Protein AF-0000000078229348 (afdb_homodimer)

Nearest PDB structures (foldseek):
  6m6z-assembly1_D  TM=2.836E-01  e=5.147E+00  Escherichia coli
  4tql-assembly1_A  TM=2.238E-01  e=7.957E+00  synthetic construct
  4tql-assembly2_B  TM=2.037E-01  e=9.657E+00  synthetic construct
  6m6z-assembly1_D  TM=2.113E-01  e=5.537E+00  Escherichia coli
  4tql-assembly2_B  TM=2.038E-01  e=9.461E+00  synthetic construct

pLDDT: mean 74.57, std 23.26, range [17.95, 95.0]

Solvent-accessible surface area (backbone atoms only — not comparable to full-atom values): 16665 Å² total; per-residue (Å²): 134,80,70,91,71,69,85,22,66,43,72,83,64,89,98,43,56,72,43,21,28,40,48,89,70,76,86,55,71,47,56,67,55,44,38,53,52,46,54,54,49,47,59,53,38,74,77,29,77,84,41,42,65,52,44,47,69,67,48,43,23,39,61,65,46,78,71,54,45,46,67,69,56,51,48,49,44,57,71,69,45,52,54,58,50,48,50,50,45,55,64,74,34,61,62,62,62,73,72,39,56,58,71,39,45,48,26,27,52,23,46,50,44,51,48,32,62,66,30,52,6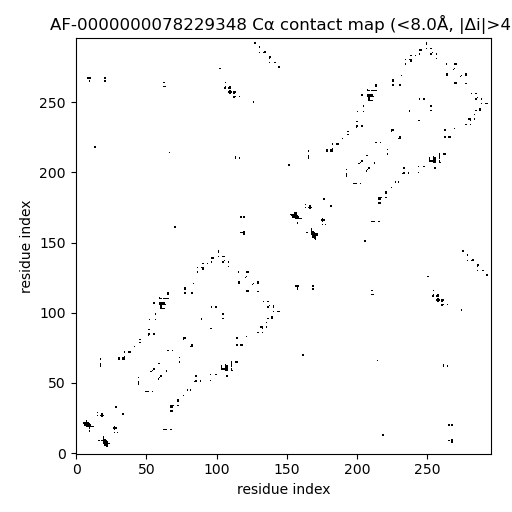5,49,47,73,70,30,48,68,56,54,48,53,42,51,48,52,52,52,50,51,41,49,52,53,62,71,73,102,134,80,71,92,73,60,89,30,65,46,71,85,71,94,98,43,57,78,37,30,32,48,39,90,71,73,87,48,72,47,56,67,53,43,38,54,51,47,54,55,48,48,60,55,37,74,77,30,76,83,39,43,64,52,44,46,69,67,49,43,23,40,60,66,46,80,71,53,44,46,65,68,55,50,48,49,44,58,70,69,44,52,56,60,51,48,50,51,45,54,64,75,34,60,62,62,61,71,71,39,56,59,72,38,46,48,25,27,52,22,45,51,44,51,48,31,63,68,29,59,64,49,48,73,70,31,47,68,57,53,47,51,44,52,48,53,52,50,50,52,42,50,52,52,61,70,73,102

Radius of gyration: 18.28 Å; Cα contacts (8 Å, |Δi|>4): 319; chains: 2; bounding box: 52×47×40 Å

Secondary structure (DSSP, 8-state):
-----------S-SS-HHHHSS-S-S----HHHHHHHHHHHHHHHHT-GGGHHHHHHHTTTSTTHHHHS-HHHHHHHHHTTHHHHHHHHHHH-HHHHHTS-HHHHHHHHHHHHHHHHH-HHHHHH-HHHHHHHHHHHHHHHHHHHHH-/-------------SS-HHHHSSSS-S----HHHHHHHHHHHHHHHHT-GGGHHHHHHHTTTSTTHHHHS-HHHHHHHHHTTHHHHHHHHHHH-HHHHHTS-HHHHHHHHHHHHHHHHH-HHHHHH-HHHHHHHHHHHHHHHHHHHHH-

Structure (mmCIF, N/CA/C/O backbone):
data_AF-0000000078229348-model_v1
#
loop_
_entity.id
_entity.type
_entity.pdbx_description
1 polymer 'DUF4704 domain-containing protein'
#
loop_
_atom_site.group_PDB
_atom_site.id
_atom_site.type_symbol
_atom_site.label_atom_id
_atom_site.label_alt_id
_atom_site.label_comp_id
_atom_site.label_asym_id
_atom_site.label_entity_id
_atom_site.label_seq_id
_atom_site.pdbx_PDB_ins_code
_atom_site.Cartn_x
_atom_site.Cartn_y
_atom_site.Cartn_z
_atom_site.occupancy
_atom_site.B_iso_or_equiv
_atom_site.auth_seq_id
_atom_site.auth_comp_id
_atom_site.auth_asym_id
_atom_site.auth_atom_id
_atom_site.pdbx_PDB_model_num
ATOM 1 N N . MET A 1 1 ? 27.188 -11.359 -6.566 1 18.41 1 MET A N 1
ATOM 2 C CA . MET A 1 1 ? 26.125 -11.383 -5.57 1 18.41 1 MET A CA 1
ATOM 3 C C . MET A 1 1 ? 25.609 -9.969 -5.289 1 18.41 1 MET A C 1
ATOM 5 O O . MET A 1 1 ? 26.219 -9.242 -4.496 1 18.41 1 MET A O 1
ATOM 9 N N . GLY A 1 2 ? 25.422 -9.188 -6.336 1 22.61 2 GLY A N 1
ATOM 10 C CA . GLY A 1 2 ? 25.234 -7.746 -6.363 1 22.61 2 GLY A CA 1
ATOM 11 C C . GLY A 1 2 ? 24.094 -7.281 -5.488 1 22.61 2 GLY A C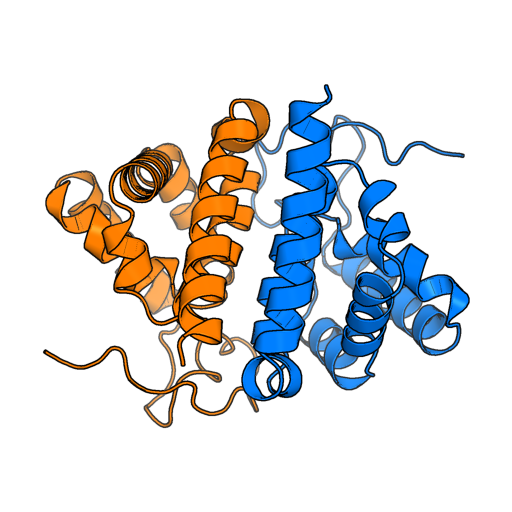 1
ATOM 12 O O . GLY A 1 2 ? 23 -7.848 -5.535 1 22.61 2 GLY A O 1
ATOM 13 N N . SER A 1 3 ? 24.453 -6.738 -4.285 1 21.2 3 SER A N 1
ATOM 14 C CA . SER A 1 3 ? 23.656 -6.164 -3.203 1 21.2 3 SER A CA 1
ATOM 15 C C . SER A 1 3 ? 22.531 -5.285 -3.742 1 21.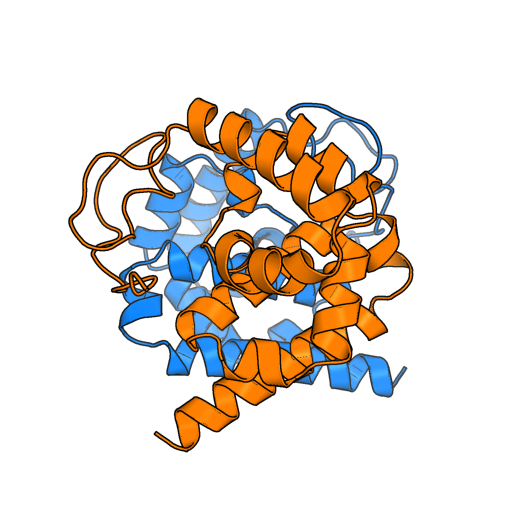2 3 SER A C 1
ATOM 17 O O . SER A 1 3 ? 22.75 -4.48 -4.648 1 21.2 3 SER A O 1
ATOM 19 N N . CYS A 1 4 ? 21.25 -5.852 -3.877 1 26.66 4 CYS A N 1
ATOM 20 C CA . CYS A 1 4 ? 20.125 -4.941 -3.953 1 26.66 4 CYS A CA 1
ATOM 21 C C . CYS A 1 4 ? 20.359 -3.693 -3.111 1 26.66 4 CYS A C 1
ATOM 23 O O . CYS A 1 4 ? 20.156 -3.707 -1.896 1 26.66 4 CYS A O 1
ATOM 25 N N . ASN A 1 5 ? 21.594 -2.947 -3.055 1 22.66 5 ASN A N 1
ATOM 26 C CA . ASN A 1 5 ? 22.125 -1.713 -2.479 1 22.66 5 ASN A CA 1
ATOM 27 C C . ASN A 1 5 ? 21.016 -0.678 -2.275 1 22.66 5 ASN A C 1
ATOM 29 O O . ASN A 1 5 ? 19.938 -0.795 -2.854 1 22.66 5 ASN A O 1
ATOM 33 N N . GLY A 1 6 ? 21.406 0.776 -1.741 1 22.03 6 GLY A N 1
ATOM 34 C CA . GLY A 1 6 ? 21 1.873 -0.877 1 22.03 6 GLY A CA 1
ATOM 35 C C . GLY A 1 6 ? 19.766 2.602 -1.379 1 22.03 6 GLY A C 1
ATOM 36 O O . GLY A 1 6 ? 19.406 2.482 -2.551 1 22.03 6 GLY A O 1
ATOM 37 N N . TRP A 1 7 ? 18.812 2.98 -0.3 1 23.95 7 TRP A N 1
ATOM 38 C CA . TRP A 1 7 ? 17.734 3.938 -0.059 1 23.95 7 TRP A CA 1
ATOM 39 C C . TRP A 1 7 ? 18 5.242 -0.808 1 23.95 7 TRP A C 1
ATOM 41 O O . TRP A 1 7 ? 17.453 6.289 -0.438 1 23.95 7 TRP A O 1
ATOM 51 N N . LEU A 1 8 ? 18.859 5.375 -1.705 1 25.7 8 LEU A N 1
ATOM 52 C CA . LEU A 1 8 ? 19.125 6.637 -2.387 1 25.7 8 LEU A CA 1
ATOM 53 C C . LEU A 1 8 ? 17.828 7.348 -2.75 1 25.7 8 LEU A C 1
ATOM 55 O O . LEU A 1 8 ? 16.812 6.695 -3.002 1 25.7 8 LEU A O 1
ATOM 59 N N . LEU A 1 9 ? 17.797 8.891 -2.723 1 24.28 9 LEU A N 1
ATOM 60 C CA . LEU A 1 9 ? 17 10.094 -2.514 1 24.28 9 LEU A CA 1
ATOM 61 C C . LEU A 1 9 ? 15.906 10.211 -3.566 1 24.28 9 LEU A C 1
ATOM 63 O O . LEU A 1 9 ? 16.188 10.117 -4.766 1 24.28 9 LEU A O 1
ATOM 67 N N . VAL A 1 10 ? 14.633 9.938 -3.24 1 26.97 10 VAL A N 1
ATOM 68 C CA . VAL A 1 10 ? 13.273 10.109 -3.74 1 26.97 10 VAL A CA 1
ATOM 69 C C . VAL A 1 10 ? 13.078 11.531 -4.25 1 26.97 10 VAL A C 1
ATOM 71 O O . VAL A 1 10 ? 11.953 11.969 -4.484 1 26.97 10 VAL A O 1
ATOM 74 N N . ARG A 1 11 ? 13.898 12.406 -4.277 1 26.11 11 ARG A N 1
ATOM 75 C CA . ARG A 1 11 ? 13.492 13.805 -4.379 1 26.11 11 ARG A CA 1
ATOM 76 C C . ARG A 1 11 ? 12.82 14.086 -5.719 1 26.11 11 ARG A C 1
ATOM 78 O O . ARG A 1 11 ? 11.906 14.914 -5.801 1 26.11 11 ARG A O 1
ATOM 85 N N . ASN A 1 12 ? 13.469 14.383 -6.934 1 24.73 12 ASN A N 1
ATOM 86 C CA . ASN A 1 12 ? 13.102 15.422 -7.883 1 24.73 12 ASN A CA 1
ATOM 87 C C . ASN A 1 12 ? 11.867 15.039 -8.688 1 24.73 12 ASN A C 1
ATOM 89 O O . ASN A 1 12 ? 11.227 15.898 -9.297 1 24.73 12 ASN A O 1
ATOM 93 N N . ALA A 1 13 ? 11.812 13.867 -9.867 1 26.72 13 ALA A N 1
ATOM 94 C CA . ALA A 1 13 ? 11.266 14 -11.211 1 26.72 13 ALA A CA 1
ATOM 95 C C . ALA A 1 13 ? 9.75 13.797 -11.211 1 26.72 13 ALA A C 1
ATOM 97 O O . ALA A 1 13 ? 9.211 13.102 -10.344 1 26.72 13 ALA A O 1
ATOM 98 N N . PRO A 1 14 ? 8.758 14.172 -12.461 1 30.48 14 PRO A N 1
ATOM 99 C CA . PRO A 1 14 ? 7.477 14 -13.156 1 30.48 14 PRO A CA 1
ATOM 100 C C . PRO A 1 14 ? 6.949 12.57 -13.078 1 30.48 14 PRO A C 1
ATOM 102 O O . PRO A 1 14 ? 5.82 12.352 -12.625 1 30.48 14 PRO A O 1
ATOM 105 N N . GLN A 1 15 ? 6.652 11.617 -14.227 1 30.66 15 GLN A N 1
ATOM 106 C CA . GLN A 1 15 ? 6.367 10.242 -14.633 1 30.66 15 GLN A CA 1
ATOM 107 C C . GLN A 1 15 ? 7.168 9.25 -13.797 1 30.66 15 GLN A C 1
ATOM 109 O O . GLN A 1 15 ? 7.039 8.039 -13.969 1 30.66 15 GLN A O 1
ATOM 114 N N . ASN A 1 16 ? 8.438 9.391 -13.227 1 32.25 16 ASN A N 1
ATOM 115 C CA . ASN A 1 16 ? 9.711 8.852 -12.773 1 32.25 16 ASN A CA 1
ATOM 116 C C . ASN A 1 16 ? 9.672 8.492 -11.289 1 32.25 16 ASN A C 1
ATOM 118 O O . ASN A 1 16 ? 10.68 8.633 -10.586 1 32.25 16 ASN A O 1
ATOM 122 N N . SER A 1 17 ? 8.727 8.539 -10.648 1 31.56 17 SER A N 1
ATOM 123 C CA . SER A 1 17 ? 8.789 8.484 -9.188 1 31.56 17 SER A CA 1
ATOM 124 C C . SER A 1 17 ? 9.406 7.18 -8.703 1 31.56 17 SER A C 1
ATOM 126 O O . SER A 1 17 ? 9.742 7.047 -7.527 1 31.56 17 SER A O 1
ATOM 128 N N . LEU A 1 18 ? 8.969 6.082 -9.273 1 32.38 18 LEU A N 1
ATOM 129 C CA . LEU A 1 18 ? 9.633 4.887 -8.766 1 32.38 18 LEU A CA 1
ATOM 130 C C . LEU A 1 18 ? 11.133 5.121 -8.617 1 32.38 18 LEU A C 1
ATOM 132 O O . LEU A 1 18 ? 11.789 4.473 -7.797 1 32.38 18 LEU A O 1
ATOM 136 N N . PHE A 1 19 ? 11.711 5.922 -9.633 1 31.81 19 PHE A N 1
ATOM 137 C CA . PHE A 1 19 ? 13.109 6.133 -9.977 1 31.81 19 PHE A CA 1
ATOM 138 C C . PHE A 1 19 ? 13.781 7.074 -8.984 1 31.81 19 PHE A C 1
ATOM 140 O O . PHE A 1 19 ? 15 7.039 -8.812 1 31.81 19 PHE A O 1
ATOM 147 N N . VAL A 1 20 ? 13.031 8.008 -8.539 1 34.09 20 VAL A N 1
ATOM 148 C CA . VAL A 1 20 ? 13.758 9.023 -7.793 1 34.09 20 VAL A CA 1
ATOM 149 C C . VAL A 1 20 ? 14.195 8.461 -6.445 1 34.09 20 VAL A C 1
ATOM 151 O O . VAL A 1 20 ? 15.25 8.828 -5.922 1 34.09 20 VAL A O 1
ATOM 154 N N . ALA A 1 21 ? 13.383 7.812 -5.805 1 32.09 21 ALA A N 1
ATOM 155 C CA . ALA A 1 21 ? 13.773 7.574 -4.418 1 32.09 21 ALA A CA 1
ATOM 156 C C . ALA A 1 21 ? 15.039 6.723 -4.348 1 32.09 21 ALA A C 1
ATOM 158 O O . ALA A 1 21 ? 15.516 6.402 -3.256 1 32.09 21 ALA A O 1
ATOM 159 N N . SER A 1 22 ? 15.359 5.621 -5.25 1 29.7 22 SER A N 1
ATOM 160 C CA . SER A 1 22 ? 16.625 4.918 -5.059 1 29.7 22 SER A CA 1
ATOM 161 C C . SER A 1 22 ? 17.812 5.863 -5.219 1 29.7 22 SER A C 1
ATOM 163 O O . SER A 1 22 ? 17.703 6.91 -5.863 1 29.7 22 SER A O 1
ATOM 165 N N . ASN A 1 23 ? 19.219 5.453 -4.859 1 30 23 ASN A N 1
ATOM 166 C CA . ASN A 1 23 ? 20.531 6.078 -4.984 1 30 23 ASN A CA 1
ATOM 167 C C . ASN A 1 23 ? 20.688 6.781 -6.328 1 30 23 ASN A C 1
ATOM 169 O O . ASN A 1 23 ? 19.922 6.535 -7.258 1 30 23 ASN A O 1
ATOM 173 N N . GLU A 1 24 ? 22.109 7.34 -6.785 1 30.64 24 GLU A N 1
ATOM 174 C CA . GLU A 1 24 ? 22.984 7.914 -7.801 1 30.64 24 GLU A CA 1
ATOM 175 C C . GLU A 1 24 ? 22.641 7.391 -9.195 1 30.64 24 GLU A C 1
ATOM 177 O O . GLU A 1 24 ? 23.328 7.688 -10.164 1 30.64 24 GLU A O 1
ATOM 182 N N . HIS A 1 25 ? 22.594 5.977 -9.336 1 35.84 25 HIS A N 1
ATOM 183 C CA . HIS A 1 25 ? 22.844 5.488 -10.688 1 35.84 25 HIS A CA 1
ATOM 184 C C . HIS A 1 25 ? 21.844 6.074 -11.68 1 35.84 25 HIS A C 1
ATOM 186 O O . HIS A 1 25 ? 20.781 6.559 -11.281 1 35.84 25 HIS A O 1
ATOM 192 N N . LYS A 1 26 ? 21.953 5.609 -13.023 1 37.22 26 LYS A N 1
ATOM 193 C CA . LYS A 1 26 ? 21.391 5.898 -14.344 1 37.22 26 LYS A CA 1
ATOM 194 C C . LYS A 1 26 ? 19.875 5.887 -14.32 1 37.22 26 LYS A C 1
ATOM 196 O O . LYS A 1 26 ? 19.266 5.23 -13.469 1 37.22 26 LYS A O 1
ATOM 201 N N . PRO A 1 27 ? 19.359 6.504 -15.25 1 44.91 27 PRO A N 1
ATOM 202 C CA . PRO A 1 27 ? 17.969 6.777 -15.578 1 44.91 27 PRO A CA 1
ATOM 203 C C . PRO A 1 27 ? 17.062 5.566 -15.359 1 44.91 27 PRO A C 1
ATOM 205 O O . PRO A 1 27 ? 17.422 4.445 -15.727 1 44.91 27 PRO A O 1
ATOM 208 N N . LEU A 1 28 ? 16.156 5.371 -14.148 1 55.31 28 LEU A N 1
ATOM 209 C CA . LEU A 1 28 ? 15.047 4.469 -13.891 1 55.31 28 LEU A CA 1
ATOM 210 C C . LEU A 1 28 ? 14.414 3.996 -15.195 1 55.31 28 LEU A C 1
ATOM 212 O O . LEU A 1 28 ? 14.469 4.707 -16.203 1 55.31 28 LEU A O 1
ATOM 216 N N . LEU A 1 29 ? 14.102 2.633 -15.07 1 65.12 29 LEU A N 1
ATOM 217 C CA . LEU A 1 29 ? 13.406 1.925 -16.141 1 65.12 29 LEU A CA 1
ATOM 218 C C . LEU A 1 29 ? 12.156 2.68 -16.578 1 65.12 29 LEU A C 1
ATOM 220 O O . LEU A 1 29 ? 11.422 3.199 -15.734 1 65.12 29 LEU A O 1
ATOM 224 N N . SER A 1 30 ? 12.305 3.164 -17.797 1 76.88 30 SER A N 1
ATOM 225 C CA . SER A 1 30 ? 11.047 3.693 -18.312 1 76.88 30 SER A CA 1
ATOM 226 C C . SER A 1 30 ? 9.883 2.758 -18 1 76.88 30 SER A C 1
ATOM 228 O O . SER A 1 30 ? 10.086 1.562 -17.781 1 76.88 30 SER A O 1
ATOM 230 N N . ALA A 1 31 ? 8.766 3.342 -17.859 1 79.88 31 ALA A N 1
ATOM 231 C CA . ALA A 1 31 ? 7.57 2.529 -17.656 1 79.88 31 ALA A CA 1
ATOM 232 C C . ALA A 1 31 ? 7.441 1.448 -18.719 1 79.88 31 ALA A C 1
ATOM 234 O O . ALA A 1 31 ? 7.039 0.321 -18.422 1 79.88 31 ALA A O 1
ATOM 235 N N . GLN A 1 32 ? 7.805 1.905 -19.938 1 87.62 32 GLN A N 1
ATOM 236 C CA . GLN A 1 32 ? 7.727 0.946 -21.031 1 87.62 32 GLN A CA 1
ATOM 237 C C . GLN A 1 32 ? 8.695 -0.216 -20.812 1 87.62 32 GLN A C 1
ATOM 239 O O . GLN A 1 32 ? 8.32 -1.379 -20.984 1 87.62 32 GLN A O 1
ATOM 244 N N . ALA A 1 33 ? 9.867 0.138 -20.484 1 88.12 33 ALA A N 1
ATOM 245 C CA . ALA A 1 33 ? 10.891 -0.884 -20.25 1 88.12 33 ALA A CA 1
ATOM 246 C C . ALA A 1 33 ? 10.539 -1.748 -19.047 1 88.12 33 ALA A C 1
ATOM 248 O O . ALA A 1 33 ? 10.711 -2.969 -19.078 1 88.12 33 ALA A O 1
ATOM 249 N N . LEU A 1 34 ? 10.008 -1.188 -18.031 1 86.56 34 LEU A N 1
ATOM 250 C CA . LEU A 1 34 ? 9.609 -1.908 -16.828 1 86.56 34 LEU A CA 1
ATOM 251 C C . LEU A 1 34 ? 8.508 -2.918 -17.141 1 86.56 34 LEU A C 1
ATOM 253 O O . LEU A 1 34 ? 8.594 -4.078 -16.734 1 86.56 34 LEU A O 1
ATOM 257 N N . ASN A 1 35 ? 7.555 -2.479 -17.891 1 91.5 35 ASN A N 1
ATOM 258 C CA . ASN A 1 35 ? 6.438 -3.355 -18.219 1 91.5 35 ASN A CA 1
ATOM 259 C C . ASN A 1 35 ? 6.879 -4.488 -19.156 1 91.5 35 ASN A C 1
ATOM 261 O O . ASN A 1 35 ? 6.387 -5.613 -19.031 1 91.5 35 ASN A O 1
ATOM 265 N N . ALA A 1 36 ? 7.746 -4.105 -20.094 1 92.69 36 ALA A N 1
ATOM 266 C CA . ALA A 1 36 ? 8.273 -5.16 -20.953 1 92.69 36 ALA A CA 1
ATOM 267 C C . ALA A 1 36 ? 9.023 -6.207 -20.141 1 92.69 36 ALA A C 1
ATOM 269 O O . ALA A 1 36 ? 8.812 -7.41 -20.312 1 92.69 36 ALA A O 1
ATOM 270 N N . LEU A 1 37 ? 9.906 -5.758 -19.219 1 90.56 37 LEU A N 1
ATOM 271 C CA . LEU A 1 37 ? 10.672 -6.656 -18.344 1 90.56 37 LEU A CA 1
ATOM 272 C C . LEU A 1 37 ? 9.742 -7.48 -17.469 1 90.56 37 LEU A C 1
ATOM 274 O O . LEU A 1 37 ? 9.961 -8.68 -17.281 1 90.56 37 LEU A O 1
ATOM 278 N N . PHE A 1 38 ? 8.75 -6.867 -16.969 1 91.44 38 PHE A N 1
ATOM 279 C CA . PHE A 1 38 ? 7.789 -7.535 -16.094 1 91.44 38 PHE A CA 1
ATOM 280 C C . PHE A 1 38 ? 7.055 -8.641 -16.844 1 91.44 38 PHE A C 1
ATOM 282 O O . PHE A 1 38 ? 6.824 -9.719 -16.297 1 91.44 38 PHE A O 1
ATOM 289 N N . SER A 1 39 ? 6.68 -8.336 -18.062 1 93.75 39 SER A N 1
ATOM 290 C CA . SER A 1 39 ? 5.98 -9.328 -18.875 1 93.75 39 SER A CA 1
ATOM 291 C C . SER A 1 39 ? 6.836 -10.578 -19.094 1 93.75 39 SER A C 1
ATOM 293 O O . SER A 1 39 ? 6.336 -11.695 -19.016 1 93.75 39 SER A O 1
ATOM 295 N N . ILE A 1 40 ? 8.117 -10.367 -19.344 1 93.5 40 ILE A N 1
ATOM 296 C CA . ILE A 1 40 ? 9.039 -11.484 -19.547 1 93.5 40 ILE A CA 1
ATOM 297 C C . ILE A 1 40 ? 9.227 -12.242 -18.234 1 93.5 40 ILE A C 1
ATOM 299 O O . ILE A 1 40 ? 9.195 -13.477 -18.219 1 93.5 40 ILE A O 1
ATOM 303 N N . LEU A 1 41 ? 9.344 -11.539 -17.172 1 92.38 41 LEU A N 1
ATOM 304 C CA . LEU A 1 41 ? 9.531 -12.133 -15.852 1 92.38 41 LEU A CA 1
ATOM 305 C C . LEU A 1 41 ? 8.32 -12.977 -15.461 1 92.38 41 LEU A C 1
ATOM 307 O O . LEU A 1 41 ? 8.477 -14.094 -14.969 1 92.38 41 LEU A O 1
ATOM 311 N N . MET A 1 42 ? 7.148 -12.477 -15.734 1 93.25 42 MET A N 1
ATOM 312 C CA . MET A 1 42 ? 5.922 -13.188 -15.391 1 93.25 42 MET A CA 1
ATOM 313 C C . MET A 1 42 ? 5.824 -14.508 -16.141 1 93.25 42 MET A C 1
ATOM 315 O O . MET A 1 42 ? 5.414 -15.523 -15.57 1 93.25 42 MET A O 1
ATOM 319 N N . LYS A 1 43 ? 6.207 -14.477 -17.312 1 93.75 43 LYS A N 1
ATOM 320 C CA . LYS A 1 43 ? 6.191 -15.703 -18.109 1 93.75 43 LYS A CA 1
ATOM 321 C C . LYS A 1 43 ? 7.133 -16.75 -17.531 1 93.75 43 LYS A C 1
ATOM 323 O O . LYS A 1 43 ? 6.785 -17.922 -17.438 1 93.75 43 LYS A O 1
ATOM 328 N N . SER A 1 44 ? 8.25 -16.312 -17.141 1 92.94 44 SER A N 1
ATOM 329 C CA . SER A 1 44 ? 9.242 -17.234 -16.578 1 92.94 44 SER A CA 1
ATOM 330 C C . SER A 1 44 ? 8.82 -17.734 -15.211 1 92.94 44 SER A C 1
ATOM 332 O O . SER A 1 44 ? 8.93 -18.938 -14.922 1 92.94 44 SER A O 1
ATOM 334 N N . VAL A 1 45 ? 8.289 -16.922 -14.336 1 95 45 VAL A N 1
ATOM 335 C CA . VAL A 1 45 ? 7.953 -17.25 -12.961 1 95 45 VAL A CA 1
ATOM 336 C C . VAL A 1 45 ? 6.707 -18.141 -12.938 1 95 45 VAL A C 1
ATOM 338 O O . VAL A 1 45 ? 6.594 -19.047 -12.102 1 95 45 VAL A O 1
ATOM 341 N N . LYS A 1 46 ? 5.809 -17.812 -13.82 1 93.38 46 LYS A N 1
ATOM 342 C CA . LYS A 1 46 ? 4.57 -18.578 -13.891 1 93.38 46 LYS A CA 1
ATOM 343 C C . LYS A 1 46 ? 4.852 -20.078 -14.039 1 93.38 46 LYS A C 1
ATOM 345 O O . LYS A 1 46 ? 4.109 -20.906 -13.516 1 93.38 46 LYS A O 1
ATOM 350 N N . ASN A 1 47 ? 5.902 -20.406 -14.648 1 92.75 47 ASN A N 1
ATOM 351 C CA . ASN A 1 47 ? 6.168 -21.797 -14.977 1 92.75 47 ASN A CA 1
ATOM 352 C C . ASN A 1 47 ? 7.266 -22.391 -14.094 1 92.75 47 ASN A C 1
ATOM 354 O O . ASN A 1 47 ? 7.652 -23.547 -14.258 1 92.75 47 ASN A O 1
ATOM 358 N N . ASP A 1 48 ? 7.75 -21.641 -13.203 1 94.12 48 ASP A N 1
ATOM 359 C CA . ASP A 1 48 ? 8.836 -22.078 -12.328 1 94.12 48 ASP A CA 1
ATOM 360 C C . ASP A 1 48 ? 8.586 -21.641 -10.883 1 94.12 48 ASP A C 1
ATOM 362 O O . ASP A 1 48 ? 8.898 -20.5 -10.516 1 94.12 48 ASP A O 1
ATOM 366 N N . GLU A 1 49 ? 8.242 -22.547 -10.062 1 92 49 GLU A N 1
ATOM 367 C CA . GLU A 1 49 ? 7.887 -22.281 -8.672 1 92 49 GLU A CA 1
ATOM 368 C C . GLU A 1 49 ? 9.102 -21.828 -7.867 1 92 49 GLU A C 1
ATOM 370 O O . GLU A 1 49 ? 8.969 -21.141 -6.859 1 92 49 GLU A O 1
ATOM 375 N N . THR A 1 50 ? 10.18 -22.234 -8.305 1 93.12 50 THR A N 1
ATOM 376 C CA . THR A 1 50 ? 11.406 -21.922 -7.574 1 93.12 50 THR A CA 1
ATOM 377 C C . THR A 1 50 ? 11.734 -20.422 -7.684 1 93.12 50 THR A C 1
ATOM 379 O O . THR A 1 50 ? 12.539 -19.906 -6.914 1 93.12 50 THR A O 1
ATOM 382 N N . LEU A 1 51 ? 11.07 -19.734 -8.625 1 93.38 51 LEU A N 1
ATOM 383 C CA . LEU A 1 51 ? 11.359 -18.312 -8.867 1 93.38 51 LEU A CA 1
ATOM 384 C C . LEU A 1 51 ? 10.422 -17.422 -8.062 1 93.38 51 LEU A C 1
ATOM 386 O O . LEU A 1 51 ? 10.633 -16.219 -7.977 1 93.38 51 LEU A O 1
ATOM 390 N N . VAL A 1 52 ? 9.469 -18 -7.418 1 94.75 52 VAL A N 1
ATOM 391 C CA . VAL A 1 52 ? 8.445 -17.234 -6.715 1 94.75 52 VAL A CA 1
ATOM 392 C C . VAL A 1 52 ? 9.078 -16.453 -5.566 1 94.75 52 VAL A C 1
ATOM 394 O O . VAL A 1 52 ? 8.828 -15.25 -5.414 1 94.75 52 VAL A O 1
ATOM 397 N N . PRO A 1 53 ? 10.016 -17.094 -4.77 1 93.31 53 PRO A N 1
ATOM 398 C CA . PRO A 1 53 ? 10.664 -16.312 -3.717 1 93.31 53 PRO A CA 1
ATOM 399 C C . PRO A 1 53 ? 11.469 -15.141 -4.27 1 93.31 53 PRO A C 1
ATOM 401 O O . PRO A 1 53 ? 11.539 -14.086 -3.641 1 93.31 53 PRO A O 1
ATOM 404 N N . LEU A 1 54 ? 12.016 -15.406 -5.422 1 91.06 54 LEU A N 1
ATOM 405 C CA . LEU A 1 54 ? 12.781 -14.344 -6.062 1 91.06 54 LEU A CA 1
ATOM 406 C C . LEU A 1 54 ? 11.867 -13.219 -6.523 1 91.06 54 LEU A C 1
ATOM 408 O O . LEU A 1 54 ? 12.227 -12.039 -6.422 1 91.06 54 LEU A O 1
ATOM 412 N N . LEU A 1 55 ? 10.727 -13.531 -7.008 1 94.19 55 LEU A N 1
ATOM 413 C CA . LEU A 1 55 ? 9.727 -12.539 -7.387 1 94.19 55 LEU A CA 1
ATOM 414 C C . LEU A 1 55 ? 9.305 -11.703 -6.188 1 94.19 55 LEU A C 1
ATOM 416 O O . LEU A 1 55 ? 9.227 -10.469 -6.281 1 94.19 55 LEU A O 1
ATOM 420 N N . ILE A 1 56 ? 9.125 -12.352 -5.09 1 93.5 56 ILE A N 1
ATOM 421 C CA . ILE A 1 56 ? 8.727 -11.672 -3.863 1 93.5 56 ILE A CA 1
ATOM 422 C C . ILE A 1 56 ? 9.836 -10.711 -3.428 1 93.5 56 ILE A C 1
ATOM 424 O O . ILE A 1 56 ? 9.594 -9.516 -3.258 1 93.5 56 ILE A O 1
ATOM 428 N N . SER A 1 57 ? 11.039 -11.156 -3.379 1 91.44 57 SER A N 1
ATOM 429 C CA . SER A 1 57 ? 12.133 -10.398 -2.766 1 91.44 57 SER A CA 1
ATOM 430 C C . SER A 1 57 ? 12.672 -9.336 -3.719 1 91.44 57 SER A C 1
ATOM 432 O O . SER A 1 57 ? 13.195 -8.312 -3.281 1 91.44 57 SER A O 1
ATOM 434 N N . GLN A 1 58 ? 12.508 -9.555 -5.047 1 88.69 58 GLN A N 1
ATOM 435 C CA . GLN A 1 58 ? 13.172 -8.664 -5.988 1 88.69 58 GLN A CA 1
ATOM 436 C C . GLN A 1 58 ? 12.172 -7.734 -6.668 1 88.69 58 GLN A C 1
ATOM 438 O O . GLN A 1 58 ? 12.531 -6.645 -7.113 1 88.69 58 GLN A O 1
ATOM 443 N N . VAL A 1 59 ? 10.961 -8.148 -6.738 1 92 59 VAL A N 1
ATOM 444 C CA . VAL A 1 59 ? 9.992 -7.363 -7.5 1 92 59 VAL A CA 1
ATOM 445 C C . VAL A 1 59 ? 8.953 -6.766 -6.559 1 92 59 VAL A C 1
ATOM 447 O O . VAL A 1 59 ? 8.797 -5.543 -6.484 1 92 59 VAL A O 1
ATOM 450 N N . LEU A 1 60 ? 8.383 -7.562 -5.699 1 92.81 60 LEU A N 1
ATOM 451 C CA . LEU A 1 60 ? 7.254 -7.121 -4.891 1 92.81 60 LEU A CA 1
ATOM 452 C C . LEU A 1 60 ? 7.723 -6.254 -3.727 1 92.81 60 LEU A C 1
ATOM 454 O O . LEU A 1 60 ? 6.91 -5.609 -3.059 1 92.81 60 LEU A O 1
ATOM 458 N N . THR A 1 61 ? 9.047 -6.16 -3.521 1 90.81 61 THR A N 1
ATOM 459 C CA . THR A 1 61 ? 9.578 -5.312 -2.463 1 90.81 61 THR A CA 1
ATOM 460 C C . THR A 1 61 ? 9.906 -3.92 -2.998 1 90.81 61 THR A C 1
ATOM 462 O O . THR A 1 61 ? 10.242 -3.016 -2.229 1 90.81 61 THR A O 1
ATOM 465 N N . CYS A 1 62 ? 9.828 -3.771 -4.285 1 87.06 62 CYS A N 1
ATOM 466 C CA . CYS A 1 62 ? 10.086 -2.467 -4.883 1 87.06 62 CYS A CA 1
ATOM 467 C C . CYS A 1 62 ? 8.969 -1.484 -4.551 1 87.06 62 CYS A C 1
ATOM 469 O O . CYS A 1 62 ? 7.797 -1.75 -4.832 1 87.06 62 CYS A O 1
ATOM 471 N N . PRO A 1 63 ? 9.344 -0.336 -3.994 1 80.25 63 PRO A N 1
ATOM 472 C CA . PRO A 1 63 ? 8.297 0.618 -3.613 1 80.25 63 PRO A CA 1
ATOM 473 C C . PRO A 1 63 ? 7.453 1.074 -4.805 1 80.25 63 PRO A C 1
ATOM 475 O O . PRO A 1 63 ? 8 1.415 -5.855 1 80.25 63 PRO A O 1
ATOM 478 N N . ALA A 1 64 ? 6.199 1.022 -4.711 1 78.94 64 ALA A N 1
ATOM 479 C CA . ALA A 1 64 ? 5.188 1.56 -5.617 1 78.94 64 ALA A CA 1
ATOM 480 C C . ALA A 1 64 ? 5.234 0.855 -6.973 1 78.94 64 ALA A C 1
ATOM 482 O O . ALA A 1 64 ? 4.875 1.44 -7.996 1 78.94 64 ALA A O 1
ATOM 483 N N . ILE A 1 65 ? 5.77 -0.352 -6.973 1 84.31 65 ILE A N 1
ATOM 484 C CA . ILE A 1 65 ? 5.906 -1.062 -8.242 1 84.31 65 ILE A CA 1
ATOM 485 C C . ILE A 1 65 ? 4.531 -1.26 -8.875 1 84.31 65 ILE A C 1
ATOM 487 O O . ILE A 1 65 ? 4.379 -1.155 -10.094 1 84.31 65 ILE A O 1
ATOM 491 N N . VAL A 1 66 ? 3.518 -1.427 -8.133 1 85.56 66 VAL A N 1
ATOM 492 C CA . VAL A 1 66 ? 2.176 -1.711 -8.633 1 85.56 66 VAL A CA 1
ATOM 493 C C . VAL A 1 66 ? 1.608 -0.475 -9.328 1 85.56 66 VAL A C 1
ATOM 495 O O . VAL A 1 66 ? 0.719 -0.584 -10.172 1 85.56 66 VAL A O 1
ATOM 498 N N . PHE A 1 67 ? 2.244 0.604 -8.984 1 73.38 67 PHE A N 1
ATOM 499 C CA . PHE A 1 67 ? 1.804 1.867 -9.562 1 73.38 67 PHE A CA 1
ATOM 500 C C . PHE A 1 67 ? 2.387 2.051 -10.961 1 73.38 67 PHE A C 1
ATOM 502 O O . PHE A 1 67 ? 1.874 2.846 -11.75 1 73.38 67 PHE A O 1
ATOM 509 N N . HIS A 1 68 ? 3.387 1.35 -11.227 1 81.06 68 HIS A N 1
ATOM 510 C CA . HIS A 1 68 ? 4.113 1.583 -12.469 1 81.06 68 HIS A CA 1
ATOM 511 C C . HIS A 1 68 ? 3.812 0.497 -13.5 1 81.06 68 HIS A C 1
ATOM 513 O O . HIS A 1 68 ? 4.141 0.645 -14.68 1 81.06 68 HIS A O 1
ATOM 519 N N . LEU A 1 69 ? 3.256 -0.487 -13.094 1 85.69 69 LEU A N 1
ATOM 520 C CA . LEU A 1 69 ? 2.887 -1.558 -14.016 1 85.69 69 LEU A CA 1
ATOM 521 C C . LEU A 1 69 ? 1.652 -1.178 -14.82 1 85.69 69 LEU A C 1
ATOM 523 O O . LEU A 1 69 ? 0.757 -0.498 -14.32 1 85.69 69 LEU A O 1
ATOM 527 N N . SER A 1 70 ? 1.676 -1.536 -16.031 1 85.5 70 SER A N 1
ATOM 528 C CA . SER A 1 70 ? 0.487 -1.346 -16.859 1 85.5 70 SER A CA 1
ATOM 529 C C . SER A 1 70 ? -0.684 -2.174 -16.344 1 85.5 70 SER A C 1
ATOM 531 O O . SER A 1 70 ? -0.487 -3.156 -15.617 1 85.5 70 SER A O 1
ATOM 533 N N . LYS A 1 71 ? -1.849 -1.791 -16.719 1 84.06 71 LYS A N 1
ATOM 534 C CA . LYS A 1 71 ? -3.043 -2.547 -16.359 1 84.06 71 LYS A CA 1
ATOM 535 C C . LYS A 1 71 ? -2.98 -3.971 -16.891 1 84.06 71 LYS A C 1
ATOM 537 O O . LYS A 1 71 ? -3.404 -4.914 -16.219 1 84.06 71 LYS A O 1
ATOM 542 N N . ALA A 1 72 ? -2.535 -4.051 -18.078 1 89.69 72 ALA A N 1
ATOM 543 C CA . ALA A 1 72 ? -2.428 -5.359 -18.719 1 89.69 72 ALA A CA 1
ATOM 544 C C . ALA A 1 72 ? -1.541 -6.297 -17.906 1 89.69 72 ALA A C 1
ATOM 546 O O . ALA A 1 72 ? -1.889 -7.461 -17.688 1 89.69 72 ALA A O 1
ATOM 547 N N . ASN A 1 73 ? -0.462 -5.746 -17.438 1 91.5 73 ASN A N 1
ATOM 548 C CA . ASN A 1 73 ? 0.468 -6.555 -16.656 1 91.5 73 ASN A CA 1
ATOM 549 C C . ASN A 1 73 ? -0.098 -6.891 -15.281 1 91.5 73 ASN A C 1
ATOM 551 O O . ASN A 1 73 ? 0.09 -8 -14.781 1 91.5 73 ASN A O 1
ATOM 555 N N . LEU A 1 74 ? -0.728 -5.996 -14.711 1 90.19 74 LEU A N 1
ATOM 556 C CA . LEU A 1 74 ? -1.347 -6.238 -13.406 1 90.19 74 LEU A CA 1
ATOM 557 C C . LEU A 1 74 ? -2.426 -7.309 -13.516 1 90.19 74 LEU A C 1
ATOM 559 O O . LEU A 1 74 ? -2.475 -8.227 -12.695 1 90.19 74 LEU A O 1
ATOM 563 N N . ASP A 1 75 ? -3.24 -7.148 -14.516 1 89.25 75 ASP A N 1
ATOM 564 C CA . ASP A 1 75 ? -4.297 -8.133 -14.742 1 89.25 75 ASP A CA 1
ATOM 565 C C . ASP A 1 75 ? -3.713 -9.523 -14.984 1 89.25 75 ASP A C 1
ATOM 567 O O . ASP A 1 75 ? -4.219 -10.516 -14.461 1 89.25 75 ASP A O 1
ATOM 571 N N . ALA A 1 76 ? -2.781 -9.5 -15.812 1 92.12 76 ALA A N 1
ATOM 572 C CA . ALA A 1 76 ? -2.131 -10.773 -16.094 1 92.12 76 ALA A CA 1
ATOM 573 C C . ALA A 1 76 ? -1.555 -11.398 -14.836 1 92.12 76 ALA A C 1
ATOM 575 O O . ALA A 1 76 ? -1.688 -12.602 -14.609 1 92.12 76 ALA A O 1
ATOM 576 N N . PHE A 1 77 ? -0.931 -10.648 -14.062 1 93.44 77 PHE A N 1
ATOM 577 C CA . PHE A 1 77 ? -0.35 -11.102 -12.805 1 93.44 77 PHE A CA 1
ATOM 578 C C . PHE A 1 77 ? -1.428 -11.648 -11.883 1 93.44 77 PHE A C 1
ATOM 580 O O . PHE A 1 77 ? -1.276 -12.734 -11.32 1 93.44 77 PHE A O 1
ATOM 587 N N . LEU A 1 78 ? -2.545 -11.008 -11.766 1 89.5 78 LEU A N 1
ATOM 588 C CA . LEU A 1 78 ? -3.598 -11.359 -10.82 1 89.5 78 LEU A CA 1
ATOM 589 C C . LEU A 1 78 ? -4.406 -12.547 -11.32 1 89.5 78 LEU A C 1
ATOM 591 O O . LEU A 1 78 ? -4.863 -13.375 -10.531 1 89.5 78 LEU A O 1
ATOM 595 N N . THR A 1 79 ? -4.508 -12.633 -12.594 1 89.81 79 THR A N 1
ATOM 596 C CA . THR A 1 79 ? -5.312 -13.719 -13.148 1 89.81 79 THR A CA 1
ATOM 597 C C . THR A 1 79 ? -4.484 -14.992 -13.289 1 89.81 79 THR A C 1
ATOM 599 O O . THR A 1 79 ? -5.035 -16.078 -13.43 1 89.81 79 THR A O 1
ATOM 602 N N . SER A 1 80 ? -3.221 -14.914 -13.328 1 91.06 80 SER A N 1
ATOM 603 C CA . SER A 1 80 ? -2.328 -16.062 -13.516 1 91.06 80 SER A CA 1
ATOM 604 C C . SER A 1 80 ? -2.309 -16.953 -12.273 1 91.06 80 SER A C 1
ATOM 606 O O . SER A 1 80 ? -1.839 -18.078 -12.328 1 91.06 80 SER A O 1
ATOM 608 N N . GLY A 1 81 ? -2.699 -16.375 -11.125 1 89.69 81 GLY A N 1
ATOM 609 C CA . GLY A 1 81 ? -2.613 -17.094 -9.867 1 89.69 81 GLY A CA 1
ATOM 610 C C . GLY A 1 81 ? -1.305 -16.875 -9.133 1 89.69 81 GLY A C 1
ATOM 611 O O . GLY A 1 81 ? -1.13 -17.328 -8.008 1 89.69 81 GLY A O 1
ATOM 612 N N . LEU A 1 82 ? -0.424 -16.156 -9.742 1 92.44 82 LEU A N 1
ATOM 613 C CA . LEU A 1 82 ? 0.896 -15.93 -9.164 1 92.44 82 LEU A CA 1
ATOM 614 C C . LEU A 1 82 ? 0.788 -15.188 -7.832 1 92.44 82 LEU A C 1
ATOM 616 O O . LEU A 1 82 ? 1.531 -15.484 -6.891 1 92.44 82 LEU A O 1
ATOM 620 N N . PHE A 1 83 ? -0.073 -14.258 -7.75 1 90.94 83 PHE A N 1
ATOM 621 C CA . PHE A 1 83 ? -0.249 -13.508 -6.508 1 90.94 83 PHE A CA 1
ATOM 622 C C . PHE A 1 83 ? -0.617 -14.438 -5.359 1 90.94 83 PHE A C 1
ATOM 624 O O . PHE A 1 83 ? -0.039 -14.352 -4.277 1 90.94 83 PHE A O 1
ATOM 631 N N . ASN A 1 84 ? -1.493 -15.312 -5.59 1 87.69 84 ASN A N 1
ATOM 632 C CA . ASN A 1 84 ? -1.873 -16.297 -4.582 1 87.69 84 ASN A CA 1
ATOM 633 C C . ASN A 1 84 ? -0.687 -17.172 -4.172 1 87.69 84 ASN A C 1
ATOM 635 O O . ASN A 1 84 ? -0.543 -17.516 -2.998 1 87.69 84 ASN A O 1
ATOM 639 N N . ARG A 1 85 ? 0.044 -17.5 -5.148 1 91.75 85 ARG A N 1
ATOM 640 C CA . ARG A 1 85 ? 1.222 -18.312 -4.855 1 91.75 85 ARG A CA 1
ATOM 641 C C . ARG A 1 85 ? 2.215 -17.547 -3.992 1 91.75 85 ARG A C 1
ATOM 643 O O . ARG A 1 85 ? 2.838 -18.109 -3.094 1 91.75 85 ARG A O 1
ATOM 650 N N . CYS A 1 86 ? 2.408 -16.266 -4.316 1 91.88 86 CYS A N 1
ATOM 651 C CA . CYS A 1 86 ? 3.264 -15.422 -3.488 1 91.88 86 CYS A CA 1
ATOM 652 C C . CYS A 1 86 ? 2.766 -15.391 -2.047 1 91.88 86 CYS A C 1
ATOM 654 O O . CYS A 1 86 ? 3.553 -15.539 -1.11 1 91.88 86 CYS A O 1
ATOM 656 N N . LEU A 1 87 ? 1.474 -15.25 -1.862 1 88.56 87 LEU A N 1
ATOM 657 C CA . LEU A 1 87 ? 0.896 -15.195 -0.524 1 88.56 87 LEU A CA 1
ATOM 658 C C . LEU A 1 87 ? 1.103 -16.516 0.21 1 88.56 87 LEU A C 1
ATOM 660 O O . LEU A 1 87 ? 1.414 -16.516 1.403 1 88.56 87 LEU A O 1
ATOM 664 N N . THR A 1 88 ? 0.916 -17.562 -0.513 1 87.69 88 THR A N 1
ATOM 665 C CA . THR A 1 88 ? 1.105 -18.891 0.069 1 87.69 88 THR A CA 1
ATOM 666 C C . THR A 1 88 ? 2.551 -19.078 0.525 1 87.69 88 THR A C 1
ATOM 668 O O . THR A 1 88 ? 2.799 -19.594 1.616 1 87.69 88 THR A O 1
ATOM 671 N N . HIS A 1 89 ? 3.455 -18.641 -0.237 1 88.81 89 HIS A N 1
ATOM 672 C CA . HIS A 1 89 ? 4.863 -18.734 0.128 1 88.81 89 HIS A CA 1
ATOM 673 C C . HIS A 1 89 ? 5.172 -17.875 1.355 1 88.81 89 HIS A C 1
ATOM 675 O O . HIS A 1 89 ? 5.945 -18.281 2.223 1 88.81 89 HIS A O 1
ATOM 681 N N . LEU A 1 90 ? 4.656 -16.703 1.391 1 86.88 90 LEU A N 1
ATOM 682 C CA . LEU A 1 90 ? 4.879 -15.797 2.514 1 86.88 90 LEU A CA 1
ATOM 683 C C . LEU A 1 90 ? 4.305 -16.375 3.801 1 86.88 90 LEU A C 1
ATOM 685 O O . LEU A 1 90 ? 4.867 -16.188 4.879 1 86.88 90 LEU A O 1
ATOM 689 N N . ARG A 1 91 ? 3.262 -17.016 3.674 1 83.62 91 ARG A N 1
ATOM 690 C CA . ARG A 1 91 ? 2.619 -17.656 4.824 1 83.62 91 ARG A CA 1
ATOM 691 C C . ARG A 1 91 ? 3.42 -18.859 5.309 1 83.62 91 ARG A C 1
ATOM 693 O O . ARG A 1 91 ? 3.59 -19.047 6.512 1 83.62 91 ARG A O 1
ATOM 700 N N . ASN A 1 92 ? 3.936 -19.625 4.434 1 86.38 92 ASN A N 1
ATOM 701 C CA . ASN A 1 92 ? 4.527 -20.906 4.758 1 86.38 92 ASN A CA 1
ATOM 702 C C . ASN A 1 92 ? 6.027 -20.797 5.016 1 86.38 92 ASN A C 1
ATOM 704 O O . ASN A 1 92 ? 6.637 -21.703 5.594 1 86.38 92 ASN A O 1
ATOM 708 N N . SER A 1 93 ? 6.602 -19.719 4.539 1 87 93 SER A N 1
ATOM 709 C CA . SER A 1 93 ? 8.047 -19.562 4.664 1 87 93 SER A CA 1
ATOM 710 C C . SER A 1 93 ? 8.398 -18.203 5.277 1 87 93 SER A C 1
ATOM 712 O O . SER A 1 93 ? 8.922 -17.328 4.59 1 87 93 SER A O 1
ATOM 714 N N . PRO A 1 94 ? 8.297 -18.172 6.641 1 83.69 94 PRO A N 1
ATOM 715 C CA . PRO A 1 94 ? 8.578 -16.906 7.312 1 83.69 94 PRO A CA 1
ATOM 716 C C . PRO A 1 94 ? 10.008 -16.422 7.078 1 83.69 94 PRO A C 1
ATOM 718 O O . PRO A 1 94 ? 10.289 -15.227 7.211 1 83.69 94 PRO A O 1
ATOM 721 N N . ASP A 1 95 ? 10.844 -17.359 6.648 1 87.81 95 ASP A N 1
ATOM 722 C CA . ASP A 1 95 ? 12.242 -17.016 6.414 1 87.81 95 ASP A CA 1
ATOM 723 C C . ASP A 1 95 ? 12.383 -16.047 5.242 1 87.81 95 ASP A C 1
ATOM 725 O O . ASP A 1 95 ? 13.336 -15.266 5.176 1 87.81 95 ASP A O 1
ATOM 729 N N . VAL A 1 96 ? 11.469 -16.094 4.285 1 88.75 96 VAL A N 1
ATOM 730 C CA . VAL A 1 96 ? 11.516 -15.203 3.137 1 88.75 96 VAL A CA 1
ATOM 731 C C . VAL A 1 96 ? 11.492 -13.75 3.611 1 88.75 96 VAL A C 1
ATOM 733 O O . VAL A 1 96 ? 12.344 -12.945 3.223 1 88.75 96 VAL A O 1
ATOM 736 N 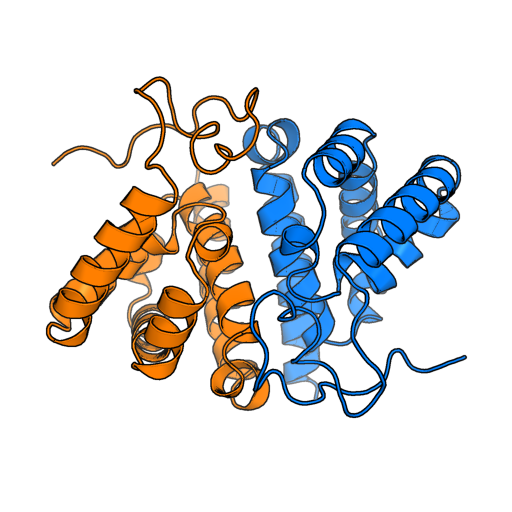N . VAL A 1 97 ? 10.57 -13.406 4.504 1 88.44 97 VAL A N 1
ATOM 737 C CA . VAL A 1 97 ? 10.422 -12.047 5.016 1 88.44 97 VAL A CA 1
ATOM 738 C C . VAL A 1 97 ? 11.617 -11.695 5.895 1 88.44 97 VAL A C 1
ATOM 740 O O . VAL A 1 97 ? 12.102 -10.562 5.867 1 88.44 97 VAL A O 1
ATOM 743 N N . GLU A 1 98 ? 12.188 -12.703 6.652 1 88.5 98 GLU A N 1
ATOM 744 C CA . GLU A 1 98 ? 13.297 -12.484 7.574 1 88.5 98 GLU A CA 1
ATOM 745 C C . GLU A 1 98 ? 14.57 -12.109 6.828 1 88.5 98 GLU A C 1
ATOM 747 O O . GLU A 1 98 ? 15.477 -11.5 7.398 1 88.5 98 GLU A O 1
ATOM 752 N N . ASN A 1 99 ? 14.594 -12.508 5.527 1 89.56 99 ASN A N 1
ATOM 753 C CA . ASN A 1 99 ? 15.789 -12.242 4.738 1 89.56 99 ASN A CA 1
ATOM 754 C C . ASN A 1 99 ? 15.648 -10.953 3.924 1 89.56 99 ASN A C 1
ATOM 756 O O . ASN A 1 99 ? 16.562 -10.57 3.197 1 89.56 99 ASN A O 1
ATOM 760 N N . ILE A 1 100 ? 14.57 -10.289 4.035 1 88.81 100 ILE A N 1
ATOM 761 C CA . ILE A 1 100 ? 14.328 -9.008 3.371 1 88.81 100 ILE A CA 1
ATOM 762 C C . ILE A 1 100 ? 14.602 -7.863 4.34 1 88.81 100 ILE A C 1
ATOM 764 O O . ILE A 1 100 ? 14.25 -7.941 5.52 1 88.81 100 ILE A O 1
ATOM 768 N N . GLU A 1 101 ? 15.32 -6.898 3.908 1 86.25 101 GLU A N 1
ATOM 769 C CA . GLU A 1 101 ? 15.562 -5.723 4.738 1 86.25 101 GLU A CA 1
ATOM 770 C C . GLU A 1 101 ? 14.258 -5.125 5.246 1 86.25 101 GLU A C 1
ATOM 772 O O . GLU A 1 101 ? 13.25 -5.121 4.535 1 86.25 101 GLU A O 1
ATOM 777 N N . PRO A 1 102 ? 14.219 -4.621 6.461 1 83.06 102 PRO A N 1
ATOM 778 C CA . PRO A 1 102 ? 12.992 -4.09 7.074 1 83.06 102 PRO A CA 1
ATOM 779 C C . PRO A 1 102 ? 12.297 -3.057 6.195 1 83.06 102 PRO A C 1
ATOM 781 O O . PRO A 1 102 ? 11.07 -3.094 6.043 1 83.06 102 PRO A O 1
ATOM 784 N N . GLN A 1 103 ? 13.062 -2.197 5.613 1 81.62 103 GLN A N 1
ATOM 785 C CA . GLN A 1 103 ? 12.461 -1.171 4.77 1 81.62 103 GLN A CA 1
ATOM 786 C C . GLN A 1 103 ? 11.781 -1.79 3.553 1 81.62 103 GLN A C 1
ATOM 788 O O . GLN A 1 103 ? 10.688 -1.375 3.17 1 81.62 103 GLN A O 1
ATOM 793 N N . LYS A 1 104 ? 12.445 -2.77 2.965 1 86.88 104 LYS A N 1
ATOM 794 C CA . LYS A 1 104 ? 11.891 -3.494 1.824 1 86.88 104 LYS A CA 1
ATOM 795 C C . LYS A 1 104 ? 10.664 -4.305 2.229 1 86.88 104 LYS A C 1
ATOM 797 O O . LYS A 1 104 ? 9.727 -4.457 1.443 1 86.88 104 LYS A O 1
ATOM 802 N N . THR A 1 105 ? 10.703 -4.781 3.398 1 89.88 105 THR A N 1
ATOM 803 C CA . THR A 1 105 ? 9.57 -5.551 3.906 1 89.88 105 THR A CA 1
ATOM 804 C C . THR A 1 105 ? 8.336 -4.668 4.039 1 89.88 105 THR A C 1
ATOM 806 O O . THR A 1 105 ? 7.215 -5.113 3.785 1 89.88 105 THR A O 1
ATOM 809 N N . ILE A 1 106 ? 8.477 -3.426 4.355 1 86.38 106 ILE A N 1
ATOM 810 C CA . ILE A 1 106 ? 7.371 -2.479 4.461 1 86.38 106 ILE A CA 1
ATOM 811 C C . ILE A 1 106 ? 6.789 -2.211 3.076 1 86.38 106 ILE A C 1
ATOM 813 O O . ILE A 1 106 ? 5.566 -2.176 2.908 1 86.38 106 ILE A O 1
ATOM 817 N N . ASN A 1 107 ? 7.684 -2.078 2.16 1 87.12 107 ASN A N 1
ATOM 818 C CA . ASN A 1 107 ? 7.219 -1.914 0.787 1 87.12 107 ASN A CA 1
ATOM 819 C C . ASN A 1 107 ? 6.441 -3.137 0.307 1 87.12 107 ASN A C 1
ATOM 821 O O . ASN A 1 107 ? 5.449 -3.004 -0.409 1 87.12 107 ASN A O 1
ATOM 825 N N . LEU A 1 108 ? 6.973 -4.25 0.617 1 90.88 108 LEU A N 1
ATOM 826 C CA . LEU A 1 108 ? 6.277 -5.492 0.296 1 90.88 108 LEU A CA 1
ATOM 827 C C . LEU A 1 108 ? 4.863 -5.484 0.871 1 90.88 108 LEU A C 1
ATOM 829 O O . LEU A 1 108 ? 3.904 -5.832 0.177 1 90.88 108 LEU A O 1
ATOM 833 N N . LEU A 1 109 ? 4.746 -5.074 2.123 1 90.19 109 LEU A N 1
ATOM 834 C CA . LEU A 1 109 ? 3.447 -5 2.783 1 90.19 109 LEU A CA 1
ATOM 835 C C . LEU A 1 109 ? 2.5 -4.086 2.014 1 90.19 109 LEU A C 1
ATOM 837 O O . LEU A 1 109 ? 1.36 -4.465 1.729 1 90.19 109 LEU A O 1
ATOM 841 N N . GLY A 1 110 ? 2.947 -2.93 1.687 1 90.19 110 GLY A N 1
ATOM 842 C CA . GLY A 1 110 ? 2.145 -2.004 0.904 1 90.19 110 GLY A CA 1
ATOM 843 C C . GLY A 1 110 ? 1.704 -2.576 -0.43 1 90.19 110 GLY A C 1
ATOM 844 O O . GLY A 1 110 ? 0.533 -2.471 -0.801 1 90.19 110 GLY A O 1
ATOM 845 N N . ASN A 1 111 ? 2.586 -3.172 -1.164 1 89.81 111 ASN A N 1
ATOM 846 C CA . ASN A 1 111 ? 2.283 -3.758 -2.465 1 89.81 111 ASN A CA 1
ATOM 847 C C . ASN A 1 111 ? 1.271 -4.895 -2.346 1 89.81 111 ASN A C 1
ATOM 849 O O . ASN A 1 111 ? 0.359 -5.008 -3.166 1 89.81 111 ASN A O 1
ATOM 853 N N . VAL A 1 112 ? 1.394 -5.699 -1.348 1 89.81 112 VAL A N 1
ATOM 854 C CA . VAL A 1 112 ? 0.487 -6.824 -1.141 1 89.81 112 VAL A CA 1
ATOM 855 C C . VAL A 1 112 ? -0.918 -6.309 -0.841 1 89.81 112 VAL A C 1
ATOM 857 O O . VAL A 1 112 ? -1.906 -6.863 -1.326 1 89.81 112 VAL A O 1
ATOM 860 N N . ILE A 1 113 ? -0.996 -5.297 -0.054 1 87.88 113 ILE A N 1
ATOM 861 C CA . ILE A 1 113 ? -2.293 -4.715 0.277 1 87.88 113 ILE A CA 1
ATOM 862 C C . ILE A 1 113 ? -2.971 -4.207 -0.994 1 87.88 113 ILE A C 1
ATOM 864 O O . ILE A 1 113 ? -4.141 -4.504 -1.243 1 87.88 113 ILE A O 1
ATOM 868 N N . HIS A 1 114 ? -2.254 -3.51 -1.815 1 86.62 114 HIS A N 1
ATOM 869 C CA . HIS A 1 114 ? -2.826 -2.953 -3.037 1 86.62 114 HIS A CA 1
ATOM 870 C C . HIS A 1 114 ? -3.209 -4.059 -4.016 1 86.62 114 HIS A C 1
ATOM 872 O O . HIS A 1 114 ? -4.277 -4.004 -4.629 1 86.62 114 HIS A O 1
ATOM 878 N N . LEU A 1 115 ? -2.383 -4.973 -4.152 1 88.38 115 LEU A N 1
ATOM 879 C CA . LEU A 1 115 ? -2.686 -6.094 -5.035 1 88.38 115 LEU A CA 1
ATOM 880 C C . LEU A 1 115 ? -3.898 -6.867 -4.531 1 88.38 115 LEU A C 1
ATOM 882 O O . LEU A 1 115 ? -4.723 -7.328 -5.328 1 88.38 115 LEU A O 1
ATOM 886 N N . GLY A 1 116 ? -3.93 -7.039 -3.223 1 85.38 116 GLY A N 1
ATOM 887 C CA . GLY A 1 116 ? -5.09 -7.695 -2.639 1 85.38 116 GLY A CA 1
ATOM 888 C C . GLY A 1 116 ? -6.395 -6.996 -2.955 1 85.38 116 GLY A C 1
ATOM 889 O O . GLY A 1 116 ? -7.418 -7.645 -3.186 1 85.38 116 GLY A O 1
ATOM 890 N N . TYR A 1 117 ? -6.348 -5.789 -2.955 1 80.44 117 TYR A N 1
ATOM 891 C CA . TYR A 1 117 ? -7.531 -5.008 -3.311 1 80.44 117 TYR A CA 1
ATOM 892 C C . TYR A 1 117 ? -7.91 -5.23 -4.77 1 80.44 117 TYR A C 1
ATOM 894 O O . TYR A 1 117 ? -9.094 -5.34 -5.098 1 80.44 117 TYR A O 1
ATOM 902 N N . LEU A 1 118 ? -6.898 -5.207 -5.578 1 81.38 118 LEU A N 1
ATOM 903 C CA . LEU A 1 118 ? -7.141 -5.367 -7.008 1 81.38 118 LEU A CA 1
ATOM 904 C C . LEU A 1 118 ? -7.613 -6.781 -7.324 1 81.38 118 LEU A C 1
ATOM 906 O O . LEU A 1 118 ? -8.336 -6.996 -8.297 1 81.38 118 LEU A O 1
ATOM 910 N N . ASP A 1 119 ? -7.117 -7.605 -6.434 1 79.75 119 ASP A N 1
ATOM 911 C CA . ASP A 1 119 ? -7.516 -9 -6.633 1 79.75 119 ASP A CA 1
ATOM 912 C C . ASP A 1 119 ? -8.875 -9.273 -5.996 1 79.75 119 ASP A C 1
ATOM 914 O O . ASP A 1 119 ? -8.953 -9.625 -4.816 1 79.75 119 ASP A O 1
ATOM 918 N N . GLU A 1 120 ? -9.883 -9.141 -6.57 1 66.44 120 GLU A N 1
ATOM 919 C CA . GLU A 1 120 ? -11.242 -9.32 -6.074 1 66.44 120 GLU A CA 1
ATOM 920 C C . GLU A 1 120 ? -11.406 -10.656 -5.367 1 66.44 120 GLU A C 1
ATOM 922 O O . GLU A 1 120 ? -12.164 -10.766 -4.402 1 66.44 120 GLU A O 1
ATOM 927 N N . GLU A 1 121 ? -10.781 -11.531 -5.711 1 65.5 121 GLU A N 1
ATOM 928 C CA . GLU A 1 121 ? -10.906 -12.875 -5.164 1 65.5 121 GLU A CA 1
ATOM 929 C C . GLU A 1 121 ? -10.227 -12.984 -3.801 1 65.5 121 GLU A C 1
ATOM 931 O O . GLU A 1 121 ? -10.773 -13.586 -2.877 1 65.5 121 GLU A O 1
ATOM 936 N N . VAL A 1 122 ? -9.102 -12.406 -3.67 1 62.66 122 VAL A N 1
ATOM 937 C CA . VAL A 1 122 ? -8.305 -12.555 -2.457 1 62.66 122 VAL A CA 1
ATOM 938 C C . VAL A 1 122 ? -8.938 -11.766 -1.317 1 62.66 122 VAL A C 1
ATOM 940 O O . VAL A 1 122 ? -9.086 -12.273 -0.205 1 62.66 122 VAL A O 1
ATOM 943 N N . VAL A 1 123 ? -9.266 -10.453 -1.466 1 57.88 123 VAL A N 1
ATOM 944 C CA . VAL A 1 123 ? -9.781 -9.594 -0.402 1 57.88 123 VAL A CA 1
ATOM 945 C C . VAL A 1 123 ? -11.148 -10.102 0.06 1 57.88 123 VAL A C 1
ATOM 947 O O . VAL A 1 123 ? -11.422 -10.156 1.261 1 57.88 123 VAL A O 1
ATOM 950 N N . PHE A 1 124 ? -11.906 -10.531 -0.78 1 53.84 124 PHE A N 1
ATOM 951 C CA . PHE A 1 124 ? -13.281 -10.891 -0.423 1 53.84 124 PHE A CA 1
ATOM 952 C C . PHE A 1 124 ? -13.328 -12.266 0.235 1 53.84 124 PHE A C 1
ATOM 954 O O . PHE A 1 124 ? -14.164 -12.508 1.104 1 53.84 124 PHE A O 1
ATOM 961 N N . THR A 1 125 ? -12.422 -13.008 -0.237 1 55.78 125 THR A N 1
ATOM 962 C CA . THR A 1 125 ? -12.648 -14.367 0.252 1 55.78 125 THR A CA 1
ATOM 963 C C . THR A 1 125 ? -11.688 -14.688 1.397 1 55.78 125 THR A C 1
ATOM 965 O O . THR A 1 125 ? -11.992 -15.531 2.244 1 55.78 125 THR A O 1
ATOM 968 N N . ASP A 1 126 ? -10.688 -13.883 1.482 1 70.75 126 ASP A N 1
ATOM 969 C CA . ASP A 1 126 ? -9.773 -14.422 2.482 1 70.75 126 ASP A CA 1
ATOM 970 C C . ASP A 1 126 ? -9.078 -13.297 3.246 1 70.75 126 ASP A C 1
ATOM 972 O O . ASP A 1 126 ? -7.848 -13.297 3.375 1 70.75 126 ASP A O 1
ATOM 976 N N . LEU A 1 127 ? -9.859 -12.344 3.709 1 72.12 127 LEU A N 1
ATOM 977 C CA . LEU A 1 127 ? -9.328 -11.25 4.516 1 72.12 127 LEU A CA 1
ATOM 978 C C . LEU A 1 127 ? -8.516 -11.789 5.688 1 72.12 127 LEU A C 1
ATOM 980 O O . LEU A 1 127 ? -7.41 -11.297 5.953 1 72.12 127 LEU A O 1
ATOM 984 N N . PRO A 1 128 ? -9.008 -12.906 6.254 1 74.75 128 PRO A N 1
ATOM 985 C CA . PRO A 1 128 ? -8.195 -13.461 7.34 1 74.75 128 PRO A CA 1
ATOM 986 C C . PRO A 1 128 ? -6.812 -13.914 6.871 1 74.75 128 PRO A C 1
ATOM 988 O O . PRO A 1 128 ? -5.828 -13.758 7.598 1 74.75 128 PRO A O 1
ATOM 991 N N . LEU A 1 129 ? -6.801 -14.414 5.695 1 75.88 129 LEU A N 1
ATOM 992 C CA . LEU A 1 129 ? -5.516 -14.852 5.164 1 75.88 129 LEU A CA 1
ATOM 993 C C . LEU A 1 129 ? -4.586 -13.664 4.945 1 75.88 129 LEU A C 1
ATOM 995 O O . LEU A 1 129 ? -3.416 -13.703 5.332 1 75.88 129 LEU A O 1
ATOM 999 N N . LEU A 1 130 ? -5.129 -12.664 4.332 1 78.75 130 LEU A N 1
ATOM 1000 C CA . LEU A 1 130 ? -4.336 -11.461 4.082 1 78.75 130 LEU A CA 1
ATOM 1001 C C . LEU A 1 130 ? -3.848 -10.852 5.395 1 78.75 130 LEU A C 1
ATOM 1003 O O . LEU A 1 130 ? -2.678 -10.477 5.508 1 78.75 130 LEU A O 1
ATOM 1007 N N . LEU A 1 131 ? -4.691 -10.891 6.359 1 79.06 131 LEU A N 1
ATOM 1008 C CA . LEU A 1 131 ? -4.352 -10.297 7.645 1 79.06 131 LEU A CA 1
ATOM 1009 C C . LEU A 1 131 ? -3.283 -11.117 8.359 1 79.06 131 LEU A C 1
ATOM 1011 O O . LEU A 1 131 ? -2.418 -10.562 9.039 1 79.06 131 LEU A O 1
ATOM 1015 N N . ASN A 1 132 ? -3.398 -12.414 8.211 1 80.38 132 ASN A N 1
ATOM 1016 C CA . ASN A 1 132 ? -2.381 -13.273 8.805 1 80.38 132 ASN A CA 1
ATOM 1017 C C . ASN A 1 132 ? -1.004 -13.008 8.203 1 80.38 132 ASN A C 1
ATOM 1019 O O . ASN A 1 132 ? -0.008 -12.945 8.93 1 80.38 132 ASN A O 1
ATOM 1023 N N . TYR A 1 133 ? -1.019 -12.797 6.988 1 82 133 TYR A N 1
ATOM 1024 C CA . TYR A 1 133 ? 0.229 -12.453 6.312 1 82 133 TYR A CA 1
ATOM 1025 C C . TYR A 1 133 ? 0.746 -11.102 6.773 1 82 133 TYR A C 1
ATOM 1027 O O . TYR A 1 133 ? 1.926 -10.953 7.105 1 82 133 TYR A O 1
ATOM 1035 N N . LEU A 1 134 ? -0.156 -10.172 6.781 1 83 134 LEU A N 1
ATOM 1036 C CA . LEU A 1 134 ? 0.224 -8.82 7.188 1 83 134 LEU A CA 1
ATOM 1037 C C . LEU A 1 134 ? 0.761 -8.805 8.609 1 83 134 LEU A C 1
ATOM 1039 O O . LEU A 1 134 ? 1.757 -8.141 8.898 1 83 134 LEU A O 1
ATOM 1043 N N . TRP A 1 135 ? 0.209 -9.602 9.43 1 80.38 135 TRP A N 1
ATOM 1044 C CA . TRP A 1 135 ? 0.648 -9.727 10.812 1 80.38 135 TRP A CA 1
ATOM 1045 C C . TRP A 1 135 ? 2.064 -10.289 10.891 1 80.38 135 TRP A C 1
ATOM 1047 O O . TRP A 1 135 ? 2.91 -9.766 11.617 1 80.38 135 TRP A O 1
ATOM 1057 N N . ASN A 1 136 ? 2.268 -11.289 10.148 1 82.44 136 ASN A N 1
ATOM 1058 C CA . ASN A 1 136 ? 3.578 -11.922 10.148 1 82.44 136 ASN A CA 1
ATOM 1059 C C . ASN A 1 136 ? 4.672 -10.961 9.688 1 82.44 136 ASN A C 1
ATOM 1061 O O . ASN A 1 136 ? 5.766 -10.945 10.258 1 82.44 136 ASN A O 1
ATOM 1065 N N . ILE A 1 137 ? 4.324 -10.211 8.719 1 86.12 137 ILE A N 1
ATOM 1066 C CA . ILE A 1 137 ? 5.297 -9.281 8.156 1 86.12 137 ILE A CA 1
ATOM 1067 C C . ILE A 1 137 ? 5.598 -8.18 9.164 1 86.12 137 ILE A C 1
ATOM 1069 O O . ILE A 1 137 ? 6.762 -7.887 9.445 1 86.12 137 ILE A O 1
ATOM 1073 N N . ILE A 1 138 ? 4.609 -7.645 9.773 1 83.62 138 ILE A N 1
ATOM 1074 C CA . ILE A 1 138 ? 4.777 -6.535 10.703 1 83.62 138 ILE A CA 1
ATOM 1075 C C . ILE A 1 138 ? 5.5 -7.023 11.961 1 83.62 138 ILE A C 1
ATOM 1077 O O . ILE A 1 138 ? 6.387 -6.34 12.477 1 83.62 138 ILE A O 1
ATOM 1081 N N . GLU A 1 139 ? 5.09 -8.148 12.406 1 83.81 139 GLU A N 1
ATOM 1082 C CA . GLU A 1 139 ? 5.754 -8.734 13.562 1 83.81 139 GLU A CA 1
ATOM 1083 C C . GLU A 1 139 ? 7.234 -8.977 13.297 1 83.81 139 GLU A C 1
ATOM 1085 O O . GLU A 1 139 ? 8.078 -8.719 14.156 1 83.81 139 GLU A O 1
ATOM 1090 N N . SER A 1 140 ? 7.5 -9.477 12.195 1 83 140 SER A N 1
ATOM 1091 C CA . SER A 1 140 ? 8.883 -9.734 11.82 1 83 140 SER A CA 1
ATOM 1092 C C . SER A 1 140 ? 9.703 -8.445 11.82 1 83 140 SER A C 1
ATOM 1094 O O . SER A 1 140 ? 10.812 -8.406 12.367 1 83 140 SER A O 1
ATOM 1096 N N . VAL A 1 141 ? 9.188 -7.379 11.211 1 83 141 VAL A N 1
ATOM 1097 C CA . VAL A 1 141 ? 9.898 -6.109 11.109 1 83 141 VAL A CA 1
ATOM 1098 C C . VAL A 1 141 ? 10.094 -5.512 12.5 1 83 141 VAL A C 1
ATOM 1100 O O . VAL A 1 141 ? 11.172 -5.023 12.836 1 83 141 VAL A O 1
ATOM 1103 N N . PHE A 1 142 ? 9.07 -5.621 13.273 1 80.94 142 PHE A N 1
ATOM 1104 C CA . PHE A 1 142 ? 9.125 -5.047 14.617 1 80.94 142 PHE A CA 1
ATOM 1105 C C . PHE A 1 142 ? 10.125 -5.797 15.484 1 80.94 142 PHE A C 1
ATOM 1107 O O . PHE A 1 142 ? 10.875 -5.184 16.25 1 80.94 142 PHE A O 1
ATOM 1114 N N . ARG A 1 143 ? 10.062 -7.059 15.383 1 84 143 ARG A N 1
ATOM 1115 C CA . ARG A 1 143 ? 11.008 -7.867 16.141 1 84 143 ARG A CA 1
ATOM 1116 C C . ARG A 1 143 ? 12.445 -7.523 15.766 1 84 143 ARG A C 1
ATOM 1118 O O . ARG A 1 143 ? 13.297 -7.348 16.641 1 84 143 ARG A O 1
ATOM 1125 N N . ARG A 1 144 ? 12.758 -7.32 14.633 1 82.25 144 ARG A N 1
ATOM 1126 C CA . ARG A 1 144 ? 14.102 -7.031 14.133 1 82.25 144 ARG A CA 1
ATOM 1127 C C . ARG A 1 144 ? 14.539 -5.621 14.523 1 82.25 144 ARG A C 1
ATOM 1129 O O . ARG A 1 144 ? 15.711 -5.387 14.812 1 82.25 144 ARG A O 1
ATOM 1136 N N . LEU A 1 145 ? 13.609 -4.699 14.508 1 76.31 145 LEU A N 1
ATOM 1137 C CA . LEU A 1 145 ? 13.922 -3.32 14.875 1 76.31 145 LEU A CA 1
ATOM 1138 C C . LEU A 1 145 ? 14.18 -3.199 16.375 1 76.31 145 LEU A C 1
ATOM 1140 O O . LEU A 1 145 ? 14.984 -2.369 16.797 1 76.31 145 LEU A O 1
ATOM 1144 N N . ARG A 1 146 ? 13.508 -3.965 17.125 1 75.75 146 ARG A N 1
ATOM 1145 C CA . ARG A 1 146 ? 13.711 -3.953 18.562 1 75.75 146 ARG A CA 1
ATOM 1146 C C . ARG A 1 146 ? 15.031 -4.613 18.938 1 75.75 146 ARG A C 1
ATOM 1148 O O . ARG A 1 146 ? 15.688 -4.199 19.906 1 75.75 146 ARG A O 1
ATOM 1155 N N . ASP A 1 147 ? 15.43 -5.613 18.156 1 70 147 ASP A N 1
ATOM 1156 C CA . ASP A 1 147 ? 16.672 -6.34 18.422 1 70 147 ASP A CA 1
ATOM 1157 C C . ASP A 1 147 ? 17.875 -5.543 17.938 1 70 147 ASP A C 1
ATOM 1159 O O . ASP A 1 147 ? 19.016 -5.824 18.344 1 70 147 ASP A O 1
ATOM 1163 N N . ALA A 1 148 ? 17.688 -4.609 17.125 1 60.97 148 ALA A N 1
ATOM 1164 C CA . ALA A 1 148 ? 18.812 -3.787 16.672 1 60.97 148 ALA A CA 1
ATOM 1165 C C . ALA A 1 148 ? 19.047 -2.623 17.625 1 60.97 148 ALA A C 1
ATOM 1167 O O . ALA A 1 148 ? 20.203 -2.211 17.828 1 60.97 148 ALA A O 1
ATOM 1168 N N . MET B 1 1 ? -26.547 11.188 6.758 1 17.95 1 MET B N 1
ATOM 1169 C CA . MET B 1 1 ? -25.359 10.547 7.328 1 17.95 1 MET B CA 1
ATOM 1170 C C . MET B 1 1 ? -24.922 9.367 6.477 1 17.95 1 MET B C 1
ATOM 1172 O O . MET B 1 1 ? -25.484 8.273 6.578 1 17.95 1 MET B O 1
ATOM 1176 N N . GLY B 1 2 ? -24.891 9.508 5.172 1 23.03 2 GLY B N 1
ATOM 1177 C CA . GLY B 1 2 ? -24.766 8.508 4.117 1 23.03 2 GLY B CA 1
ATOM 1178 C C . GLY B 1 2 ? -23.547 7.629 4.266 1 23.03 2 GLY B C 1
ATOM 1179 O O . GLY B 1 2 ? -22.438 8.133 4.465 1 23.03 2 GLY B O 1
ATOM 1180 N N . SER B 1 3 ? -23.75 6.387 4.801 1 20.92 3 SER B N 1
ATOM 1181 C CA . SER B 1 3 ? -22.828 5.289 5.074 1 20.92 3 SER B CA 1
ATOM 1182 C C . SER B 1 3 ? -21.844 5.094 3.924 1 20.92 3 SER B C 1
ATOM 1184 O O . SER B 1 3 ? -22.234 5.137 2.754 1 20.92 3 SER B O 1
ATOM 1186 N N . CYS B 1 4 ? -20.562 5.598 4.082 1 27.44 4 CYS B N 1
ATOM 1187 C CA . CYS B 1 4 ? -19.516 5.082 3.209 1 27.44 4 CYS B CA 1
ATOM 1188 C C . CYS B 1 4 ? -19.75 3.607 2.895 1 27.44 4 CYS B C 1
ATOM 1190 O O . CYS B 1 4 ? -19.391 2.736 3.688 1 27.44 4 CYS B O 1
ATOM 1192 N N . ASN B 1 5 ? -21.016 2.967 2.553 1 22.44 5 ASN B N 1
ATOM 1193 C CA . ASN B 1 5 ? -21.547 1.669 2.139 1 22.44 5 ASN B CA 1
ATOM 1194 C C . ASN B 1 5 ? -20.5 0.856 1.386 1 22.44 5 ASN B C 1
ATOM 1196 O O . ASN B 1 5 ? -19.484 1.403 0.928 1 22.44 5 ASN B O 1
ATOM 1200 N N . GLY B 1 6 ? -20.906 -0.57 0.716 1 22.06 6 GLY B N 1
ATOM 1201 C CA . GLY B 1 6 ? -20.484 -1.939 0.458 1 22.06 6 GLY B CA 1
ATOM 1202 C C . GLY B 1 6 ? -19.375 -2.039 -0.562 1 22.06 6 GLY B C 1
ATOM 1203 O O . GLY B 1 6 ? -19.141 -1.103 -1.329 1 22.06 6 GLY B O 1
ATOM 1204 N N . TRP B 1 7 ? -18.344 -3.062 -0.182 1 23.17 7 TRP B N 1
ATOM 1205 C CA . TRP B 1 7 ? -17.312 -3.846 -0.846 1 23.17 7 TRP B CA 1
ATOM 1206 C C . TRP B 1 7 ? -17.719 -4.207 -2.268 1 23.17 7 TRP B C 1
ATOM 1208 O O . TRP B 1 7 ? -17.219 -5.168 -2.848 1 23.17 7 TRP B O 1
ATOM 1218 N N . LEU B 1 8 ? -18.781 -3.742 -2.842 1 25.17 8 LEU B N 1
ATOM 1219 C CA . LEU B 1 8 ? -19.219 -4.176 -4.164 1 25.17 8 LEU B CA 1
ATOM 1220 C C . LEU B 1 8 ? -18.031 -4.297 -5.113 1 25.17 8 LEU B C 1
ATOM 1222 O O . LEU B 1 8 ? -17 -3.646 -4.918 1 25.17 8 LEU B O 1
ATOM 1226 N N . LEU B 1 9 ? -18.219 -5.023 -6.453 1 24.23 9 LEU B N 1
ATOM 1227 C CA . LEU B 1 9 ? -17.625 -5.844 -7.504 1 24.23 9 LEU B CA 1
ATOM 1228 C C . LEU B 1 9 ? -16.531 -5.07 -8.234 1 24.23 9 LEU B C 1
ATOM 1230 O O . LEU B 1 9 ? -16.766 -3.957 -8.711 1 24.23 9 LEU B O 1
ATOM 1234 N N . VAL B 1 10 ? -15.211 -5.383 -8.039 1 27.23 10 VAL B N 1
ATOM 1235 C CA . VAL B 1 10 ? -13.859 -5.258 -8.586 1 27.23 10 VAL B CA 1
ATOM 1236 C C . VAL B 1 10 ? -13.891 -5.496 -10.094 1 27.23 10 VAL B C 1
ATOM 1238 O O . VAL B 1 10 ? -12.844 -5.641 -10.727 1 27.23 10 VAL B O 1
ATOM 1241 N N . ARG B 1 11 ? -14.742 -6.012 -10.695 1 25.98 11 ARG B N 1
ATOM 1242 C CA . ARG B 1 11 ? -14.43 -6.738 -11.922 1 25.98 11 ARG B CA 1
ATOM 1243 C C . ARG B 1 11 ? -13.891 -5.793 -12.992 1 25.98 11 ARG B C 1
ATOM 1245 O O . ARG B 1 11 ? -13.062 -6.184 -13.812 1 25.98 11 ARG B O 1
ATOM 1252 N N . ASN B 1 12 ? -14.656 -5.012 -13.859 1 24.44 12 ASN B N 1
ATOM 1253 C CA . ASN B 1 12 ? -14.484 -4.898 -15.305 1 24.44 12 ASN B CA 1
ATOM 1254 C C . ASN B 1 12 ? -13.273 -4.039 -15.664 1 24.44 12 ASN B C 1
ATOM 1256 O O . ASN B 1 12 ? -12.531 -4.359 -16.578 1 24.44 12 ASN B O 1
ATOM 1260 N N . ALA B 1 13 ? -13.281 -2.32 -15.727 1 26.59 13 ALA B N 1
ATOM 1261 C CA . ALA B 1 13 ? -12.938 -1.391 -16.797 1 26.59 13 ALA B CA 1
ATOM 1262 C C . ALA B 1 13 ? -11.469 -0.991 -16.734 1 26.59 13 ALA B C 1
ATOM 1264 O O . ALA B 1 13 ? -10.844 -1.06 -15.672 1 26.59 13 ALA B O 1
ATOM 1265 N N . PRO B 1 14 ? -10.656 -0.073 -17.891 1 30.11 14 PRO B N 1
ATOM 1266 C CA . PRO B 1 14 ? -9.516 0.734 -18.344 1 30.11 14 PRO B CA 1
ATOM 1267 C C . PRO B 1 14 ? -8.961 1.637 -17.25 1 30.11 14 PRO B C 1
ATOM 1269 O O . PRO B 1 14 ? -7.77 1.571 -16.922 1 30.11 14 PRO B O 1
ATOM 1272 N N . GLN B 1 15 ? -8.805 3.16 -17.312 1 30.94 15 GLN B N 1
ATOM 1273 C CA . GLN B 1 15 ? -8.547 4.375 -16.562 1 30.94 15 GLN B CA 1
ATOM 1274 C C . GLN B 1 15 ? -9.203 4.312 -15.18 1 30.94 15 GLN B C 1
ATOM 1276 O O . GLN B 1 15 ? -9.109 5.258 -14.398 1 30.94 15 GLN B O 1
ATOM 1281 N N . ASN B 1 16 ? -10.344 3.602 -14.75 1 31.7 16 ASN B N 1
ATOM 1282 C CA . ASN B 1 16 ? -11.531 3.48 -13.914 1 31.7 16 ASN B CA 1
ATOM 1283 C C . ASN B 1 16 ? -11.258 2.639 -12.672 1 31.7 16 ASN B C 1
ATOM 1285 O O . ASN B 1 16 ? -12.164 1.993 -12.141 1 31.7 16 ASN B O 1
ATOM 1289 N N . SER B 1 17 ? -10.234 2.201 -12.398 1 31.67 17 SER B N 1
ATOM 1290 C CA . SER B 1 17 ? -10.086 1.166 -11.383 1 31.67 17 SER B CA 1
ATOM 1291 C C . SER B 1 17 ? -10.555 1.66 -10.016 1 31.67 17 SER B C 1
ATOM 1293 O O . SER B 1 17 ? -10.711 0.868 -9.086 1 31.67 17 SER B O 1
ATOM 1295 N N . LEU B 1 18 ? -10.125 2.846 -9.625 1 32.66 18 LEU B N 1
ATOM 1296 C CA . LEU B 1 18 ? -10.664 3.24 -8.328 1 32.66 18 LEU B CA 1
ATOM 1297 C C . LEU B 1 18 ? -12.148 2.889 -8.227 1 32.66 18 LEU B C 1
ATOM 1299 O O . LEU B 1 18 ? -12.672 2.709 -7.129 1 32.66 18 LEU B O 1
ATOM 1303 N N . PHE B 1 19 ? -12.906 3.062 -9.445 1 31.8 19 PHE B N 1
ATOM 1304 C CA . PHE B 1 19 ? -14.352 3.107 -9.68 1 31.8 19 PHE B CA 1
ATOM 1305 C C . PHE B 1 19 ? -14.945 1.707 -9.641 1 31.8 19 PHE B C 1
ATOM 1307 O O . PHE B 1 19 ? -16.125 1.541 -9.336 1 31.8 19 PHE B O 1
ATOM 1314 N N . VAL B 1 20 ? -14.219 0.802 -10.125 1 33.75 20 VAL B N 1
ATOM 1315 C CA . VAL B 1 20 ? -14.906 -0.47 -10.297 1 33.75 20 VAL B CA 1
ATOM 1316 C C . VAL B 1 20 ? -15.148 -1.119 -8.938 1 33.75 20 VAL B C 1
ATOM 1318 O O . VAL B 1 20 ? -16.188 -1.742 -8.719 1 33.75 20 VAL B O 1
ATOM 1321 N N . ALA B 1 21 ? -14.18 -1.153 -8.234 1 32.66 21 ALA B N 1
ATOM 1322 C CA . ALA B 1 21 ? -14.398 -2.043 -7.094 1 32.66 21 ALA B CA 1
ATOM 1323 C C . ALA B 1 21 ? -15.523 -1.521 -6.199 1 32.66 21 ALA B C 1
ATOM 1325 O O . ALA B 1 21 ? -15.836 -2.127 -5.172 1 32.66 21 ALA B O 1
ATOM 1326 N N . SER B 1 22 ? -15.867 -0.105 -6.004 1 29.94 22 SER B N 1
ATOM 1327 C CA . SER B 1 22 ? -17.016 0.219 -5.168 1 29.94 22 SER B CA 1
ATOM 1328 C C . SER B 1 22 ? -18.297 -0.419 -5.707 1 29.94 22 SER B C 1
ATOM 1330 O O . SER B 1 22 ? -18.406 -0.685 -6.906 1 29.94 22 SER B O 1
ATOM 1332 N N . ASN B 1 23 ? -19.406 -0.633 -4.797 1 29.81 23 ASN B N 1
ATOM 1333 C CA . ASN B 1 23 ? -20.797 -1.077 -4.828 1 29.81 23 ASN B CA 1
ATOM 1334 C C . ASN B 1 23 ? -21.562 -0.468 -6.004 1 29.81 23 ASN B C 1
ATOM 1336 O O . ASN B 1 23 ? -21.547 0.749 -6.195 1 29.81 23 ASN B O 1
ATOM 1340 N N . GLU B 1 24 ? -22.312 -0.727 -6.992 1 30.5 24 GLU B N 1
ATOM 1341 C CA . GLU B 1 24 ? -23.375 -0.467 -7.973 1 30.5 24 GLU B CA 1
ATOM 1342 C C . GLU B 1 24 ? -23.219 0.925 -8.578 1 30.5 24 GLU B C 1
ATOM 1344 O O . GLU B 1 24 ? -24.062 1.357 -9.367 1 30.5 24 GLU B O 1
ATOM 1349 N N . HIS B 1 25 ? -23.094 2.049 -7.773 1 35.59 25 HIS B N 1
ATOM 1350 C CA . HIS B 1 25 ? -23.469 3.35 -8.32 1 35.59 25 HIS B CA 1
ATOM 1351 C C . HIS B 1 25 ? -22.625 3.695 -9.539 1 35.59 25 HIS B C 1
ATOM 1353 O O . HIS B 1 25 ? -21.547 3.125 -9.742 1 35.59 25 HIS B O 1
ATOM 1359 N N . LYS B 1 26 ? -22.922 4.84 -10.25 1 37 26 LYS B N 1
ATOM 1360 C CA . LYS B 1 26 ? -22.531 5.586 -11.445 1 37 26 LYS B CA 1
ATOM 1361 C C . LYS B 1 26 ? -21.016 5.742 -11.516 1 37 26 LYS B C 1
ATOM 1363 O O . LYS B 1 26 ? -20.328 5.695 -10.492 1 37 26 LYS B O 1
ATOM 1368 N N . PRO B 1 27 ? -20.594 6 -12.68 1 45.12 27 PRO B N 1
ATOM 1369 C CA . PRO B 1 27 ? -19.219 6.164 -13.18 1 45.12 27 PRO B CA 1
ATOM 1370 C C . PRO B 1 27 ? -18.328 6.949 -12.211 1 45.12 27 PRO B C 1
ATOM 1372 O O . PRO B 1 27 ? -18.766 7.961 -11.656 1 45.12 27 PRO B O 1
ATOM 1375 N N . LEU B 1 28 ? -17.297 6.309 -11.281 1 54.97 28 LEU B N 1
ATOM 1376 C CA . LEU B 1 28 ? -16.203 6.863 -10.5 1 54.97 28 LEU B CA 1
ATOM 1377 C C . LEU B 1 28 ? -15.711 8.18 -11.102 1 54.97 28 LEU B C 1
ATOM 1379 O O . LEU B 1 28 ? -15.875 8.414 -12.305 1 54.97 28 LEU B O 1
ATOM 1383 N N . LEU B 1 29 ? -15.328 9.039 -10.062 1 64.31 29 LEU B N 1
ATOM 1384 C CA . LEU B 1 29 ? -14.734 10.352 -10.305 1 64.31 29 LEU B CA 1
ATOM 1385 C C . LEU B 1 29 ? -13.578 10.25 -11.297 1 64.31 29 LEU B C 1
ATOM 1387 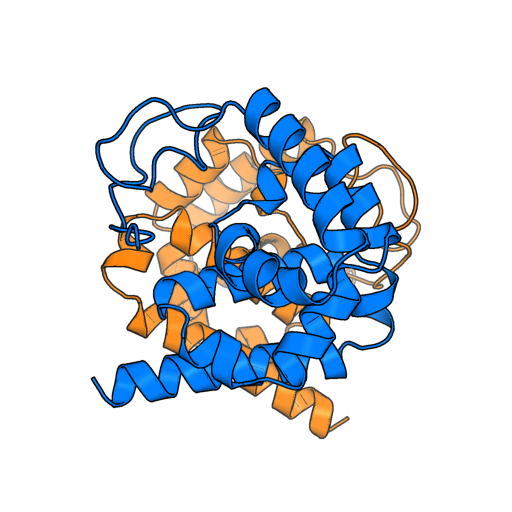O O . LEU B 1 29 ? -12.773 9.32 -11.219 1 64.31 29 LEU B O 1
ATOM 1391 N N . SER B 1 30 ? -13.898 10.828 -12.445 1 76.62 30 SER B N 1
ATOM 1392 C CA . SER B 1 30 ? -12.734 10.945 -13.312 1 76.62 30 SER B CA 1
ATOM 1393 C C . SER B 1 30 ? -11.5 11.375 -12.523 1 76.62 30 SER B C 1
ATOM 1395 O O . SER B 1 30 ? -11.617 11.969 -11.453 1 76.62 30 SER B O 1
ATOM 1397 N N . ALA B 1 31 ? -10.406 10.945 -13.023 1 79.56 31 ALA B N 1
ATOM 1398 C CA . ALA B 1 31 ? -9.156 11.367 -12.398 1 79.56 31 ALA B CA 1
ATOM 1399 C C . ALA B 1 31 ? -9.094 12.891 -12.273 1 79.56 31 ALA B C 1
ATOM 1401 O O . ALA B 1 31 ? -8.602 13.414 -11.273 1 79.56 31 ALA B O 1
ATOM 1402 N N . GLN B 1 32 ? -9.609 13.5 -13.367 1 87.12 32 GLN B N 1
ATOM 1403 C CA . GLN B 1 32 ? -9.609 14.961 -13.352 1 87.12 32 GLN B CA 1
ATOM 1404 C C . GLN B 1 32 ? -10.484 15.5 -12.227 1 87.12 32 GLN B C 1
ATOM 1406 O O . GLN B 1 32 ? -10.078 16.391 -11.484 1 87.12 32 GLN B O 1
ATOM 1411 N N . ALA B 1 33 ? -11.625 14.938 -12.141 1 87.75 33 ALA B N 1
ATOM 1412 C CA . ALA B 1 33 ? -12.562 15.367 -11.102 1 87.75 33 ALA B CA 1
ATOM 1413 C C . ALA B 1 33 ? -12.047 15.023 -9.711 1 87.75 33 ALA B C 1
ATOM 1415 O O . ALA B 1 33 ? -12.164 15.828 -8.781 1 87.75 33 ALA B O 1
ATOM 1416 N N . LEU B 1 34 ? -11.445 13.93 -9.547 1 86.12 34 LEU B N 1
ATOM 1417 C CA . LEU B 1 34 ? -10.875 13.5 -8.273 1 86.12 34 LEU B CA 1
ATOM 1418 C C . LEU B 1 34 ? -9.773 14.445 -7.824 1 86.12 34 LEU B C 1
ATOM 1420 O O . LEU B 1 34 ? -9.758 14.891 -6.672 1 86.12 34 LEU B O 1
ATOM 1424 N N . ASN B 1 35 ? -8.93 14.773 -8.742 1 91.25 35 ASN B N 1
ATOM 1425 C CA . ASN B 1 35 ? -7.82 15.664 -8.414 1 91.25 35 ASN B CA 1
ATOM 1426 C C . ASN B 1 35 ? -8.305 17.078 -8.094 1 91.25 35 ASN B C 1
ATOM 1428 O O . ASN B 1 35 ? -7.758 17.734 -7.215 1 91.25 35 ASN B O 1
ATOM 1432 N N . ALA B 1 36 ? -9.289 17.5 -8.891 1 92.56 36 ALA B N 1
ATOM 1433 C CA . ALA B 1 36 ? -9.859 18.812 -8.578 1 92.56 36 ALA B CA 1
ATOM 1434 C C . ALA B 1 36 ? -10.469 18.828 -7.184 1 92.56 36 ALA B C 1
ATOM 1436 O O . ALA B 1 36 ? -10.219 19.734 -6.402 1 92.56 36 ALA B O 1
ATOM 1437 N N . LEU B 1 37 ? -11.258 17.781 -6.832 1 90.5 37 LEU B N 1
ATOM 1438 C CA . LEU B 1 37 ? -11.883 17.672 -5.52 1 90.5 37 LEU B CA 1
ATOM 1439 C C . LEU B 1 37 ? -10.828 17.562 -4.426 1 90.5 37 LEU B C 1
ATOM 1441 O O . LEU B 1 37 ? -10.969 18.188 -3.365 1 90.5 37 LEU B O 1
ATOM 1445 N N . PHE B 1 38 ? -9.805 16.844 -4.676 1 91.31 38 PHE B N 1
ATOM 1446 C CA . PHE B 1 38 ? -8.727 16.656 -3.711 1 91.31 38 PHE B CA 1
ATOM 1447 C C . PHE B 1 38 ? -8.023 17.984 -3.428 1 91.31 38 PHE B C 1
ATOM 1449 O O . PHE B 1 38 ? -7.688 18.281 -2.279 1 91.31 38 PHE B O 1
ATOM 1456 N N . SER B 1 39 ? -7.805 18.734 -4.473 1 93.62 39 SER B N 1
ATOM 1457 C CA . SER B 1 39 ? -7.148 20.031 -4.309 1 93.62 39 SER B CA 1
ATOM 1458 C C . SER B 1 39 ? -7.965 20.953 -3.406 1 93.62 39 SER B C 1
ATOM 1460 O O . SER B 1 39 ? -7.406 21.656 -2.559 1 93.62 39 SER B O 1
ATOM 1462 N N . ILE B 1 40 ? -9.273 20.938 -3.582 1 93.38 40 ILE B N 1
ATOM 1463 C CA . ILE B 1 40 ? -10.156 21.766 -2.764 1 93.38 40 ILE B CA 1
ATOM 1464 C C . ILE B 1 40 ? -10.164 21.25 -1.326 1 93.38 40 ILE B C 1
ATOM 1466 O O . ILE B 1 40 ? -10.078 22.031 -0.377 1 93.38 40 ILE B O 1
ATOM 1470 N N . LEU B 1 41 ? -10.211 19.969 -1.174 1 92.25 41 LEU B N 1
ATOM 1471 C CA . LEU B 1 41 ? -10.219 19.344 0.14 1 92.25 41 LEU B CA 1
ATOM 1472 C C . LEU B 1 41 ? -8.938 19.641 0.903 1 92.25 41 LEU B C 1
ATOM 1474 O O . LEU B 1 41 ? -8.984 19.984 2.09 1 92.25 41 LEU B O 1
ATOM 1478 N N . MET B 1 42 ? -7.824 19.609 0.219 1 93.06 42 MET B N 1
ATOM 1479 C CA . MET B 1 42 ? -6.531 19.859 0.852 1 93.06 42 MET B CA 1
ATOM 1480 C C . MET B 1 42 ? -6.457 21.297 1.375 1 93.06 42 MET B C 1
ATOM 1482 O O . MET B 1 42 ? -5.941 21.531 2.469 1 93.06 42 MET B O 1
ATOM 1486 N N . LYS B 1 43 ? -6.977 22.156 0.635 1 93.75 43 LYS B N 1
ATOM 1487 C CA . LYS B 1 43 ? -6.988 23.547 1.062 1 93.75 43 LYS B CA 1
ATOM 1488 C C . LYS B 1 43 ? -7.816 23.734 2.332 1 93.75 43 LYS B C 1
ATOM 1490 O O . LYS B 1 43 ? -7.402 24.438 3.252 1 93.75 43 LYS B O 1
ATOM 1495 N N . SER B 1 44 ? -8.898 23.094 2.369 1 93 44 SER B N 1
ATOM 1496 C CA . SER B 1 44 ? -9.781 23.203 3.525 1 93 44 SER B CA 1
ATOM 1497 C C . SER B 1 44 ? -9.188 22.5 4.746 1 93 44 SER B C 1
ATOM 1499 O O . SER B 1 44 ? -9.211 23.047 5.852 1 93 44 SER B O 1
ATOM 1501 N N . VAL B 1 45 ? -8.609 21.328 4.617 1 94.94 45 VAL B N 1
ATOM 1502 C CA . VAL B 1 45 ? -8.109 20.516 5.715 1 94.94 45 VAL B CA 1
ATOM 1503 C C . VAL B 1 45 ? -6.828 21.141 6.273 1 94.94 45 VAL B C 1
ATOM 1505 O O . VAL B 1 45 ? -6.582 21.078 7.48 1 94.94 45 VAL B O 1
ATOM 1508 N N . LYS B 1 46 ? -6.051 21.656 5.371 1 93.12 46 LYS B N 1
ATOM 1509 C CA . LYS B 1 46 ? -4.793 22.266 5.781 1 93.12 46 LYS B CA 1
ATOM 1510 C C . LYS B 1 46 ? -5.023 23.328 6.848 1 93.12 46 LYS B C 1
ATOM 1512 O O . LYS B 1 46 ? -4.188 23.516 7.738 1 93.12 46 LYS B O 1
ATOM 1517 N N . ASN B 1 47 ? -6.125 23.953 6.816 1 92.56 47 ASN B N 1
ATOM 1518 C CA . ASN B 1 47 ? -6.363 25.094 7.699 1 92.56 47 ASN B CA 1
ATOM 1519 C C . ASN B 1 47 ? -7.328 24.734 8.828 1 92.56 47 ASN B C 1
ATOM 1521 O O . ASN B 1 47 ? -7.691 25.594 9.633 1 92.56 47 ASN B O 1
ATOM 1525 N N . ASP B 1 48 ? -7.742 23.547 8.867 1 94.06 48 ASP B N 1
ATOM 1526 C CA . ASP B 1 48 ? -8.703 23.109 9.875 1 94.06 48 ASP B CA 1
ATOM 1527 C C . ASP B 1 48 ? -8.32 21.734 10.43 1 94.06 48 ASP B C 1
ATOM 1529 O O . ASP B 1 48 ? -8.648 20.703 9.828 1 94.06 48 ASP B O 1
ATOM 1533 N N . GLU B 1 49 ? -7.836 21.703 11.609 1 91.69 49 GLU B N 1
ATOM 1534 C CA . GLU B 1 49 ? -7.348 20.5 12.25 1 91.69 49 GLU B CA 1
ATOM 1535 C C . GLU B 1 49 ? -8.492 19.531 12.555 1 91.69 49 GLU B C 1
ATOM 1537 O O . GLU B 1 49 ? -8.281 18.312 12.648 1 91.69 49 GLU B O 1
ATOM 1542 N N . THR B 1 50 ? -9.586 20.062 12.695 1 93 50 THR B N 1
ATOM 1543 C CA . THR B 1 50 ? -10.734 19.234 13.055 1 93 50 THR B CA 1
ATOM 1544 C C . THR B 1 50 ? -11.148 18.344 11.883 1 93 50 THR B C 1
ATOM 1546 O O . THR B 1 50 ? -11.891 17.375 12.062 1 93 50 THR B O 1
ATOM 1549 N N . LEU B 1 51 ? -10.625 18.656 10.688 1 93.31 51 LEU B N 1
ATOM 1550 C CA . LEU B 1 51 ? -11.008 17.906 9.484 1 93.31 51 LEU B CA 1
ATOM 1551 C C . LEU B 1 51 ? -10.031 16.781 9.219 1 93.31 51 LEU B C 1
ATOM 1553 O O . LEU B 1 51 ? -10.281 15.922 8.367 1 93.31 51 LEU B O 1
ATOM 1557 N N . VAL B 1 52 ? -8.992 16.688 9.969 1 94.75 52 VAL B N 1
ATOM 1558 C CA . VAL B 1 52 ? -7.934 15.719 9.719 1 94.75 52 VAL B CA 1
ATOM 1559 C C . VAL B 1 52 ? -8.477 14.305 9.922 1 94.75 52 VAL B C 1
ATOM 1561 O O . VAL B 1 52 ? -8.273 13.43 9.078 1 94.75 52 VAL B O 1
ATOM 1564 N N . PRO B 1 53 ? -9.289 14.07 11.031 1 93.31 53 PRO B N 1
ATOM 1565 C CA . PRO B 1 53 ? -9.859 12.727 11.164 1 93.31 53 PRO B CA 1
ATOM 1566 C C . PRO B 1 53 ? -10.766 12.352 10 1 93.31 53 PRO B C 1
ATOM 1568 O O . PRO B 1 53 ? -10.812 11.188 9.602 1 93.31 53 PRO B O 1
ATOM 1571 N N . LEU B 1 54 ? -11.422 13.375 9.531 1 91.12 54 LEU B N 1
ATOM 1572 C CA . LEU B 1 54 ? -12.297 13.141 8.391 1 91.12 54 LEU B CA 1
ATOM 1573 C C . LEU B 1 54 ? -11.484 12.812 7.141 1 91.12 54 LEU B C 1
ATOM 1575 O O . LEU B 1 54 ? -11.883 11.961 6.344 1 91.12 54 LEU B O 1
ATOM 1579 N N . LEU B 1 55 ? -10.391 13.453 6.953 1 94.12 55 LEU B N 1
ATOM 1580 C CA . LEU B 1 55 ? -9.477 13.156 5.855 1 94.12 55 LEU B CA 1
ATOM 1581 C C . LEU B 1 55 ? -8.969 11.719 5.934 1 94.12 55 LEU B C 1
ATOM 1583 O O . LEU B 1 55 ? -8.953 11.008 4.93 1 94.12 55 LEU B O 1
ATOM 1587 N N . ILE B 1 56 ? -8.648 11.305 7.102 1 93.5 56 ILE B N 1
ATOM 1588 C CA . ILE B 1 56 ? -8.156 9.953 7.32 1 93.5 56 ILE B CA 1
ATOM 1589 C C . ILE B 1 56 ? -9.25 8.945 6.984 1 93.5 56 ILE B C 1
ATOM 1591 O O . ILE B 1 56 ? -9.055 8.055 6.156 1 93.5 56 ILE B O 1
ATOM 1595 N N . SER B 1 57 ? -10.422 9.133 7.477 1 91.31 57 SER B N 1
ATOM 1596 C CA . SER B 1 57 ? -11.469 8.117 7.41 1 91.31 57 SER B CA 1
ATOM 1597 C C . SER B 1 57 ? -12.164 8.133 6.055 1 91.31 57 SER B C 1
ATOM 1599 O O . SER B 1 57 ? -12.688 7.105 5.605 1 91.31 57 SER B O 1
ATOM 1601 N N . GLN B 1 58 ? -12.133 9.289 5.359 1 88.5 58 GLN B N 1
ATOM 1602 C CA . GLN B 1 58 ? -12.945 9.391 4.148 1 88.5 58 GLN B CA 1
ATOM 1603 C C . GLN B 1 58 ? -12.07 9.367 2.898 1 88.5 58 GLN B C 1
ATOM 1605 O O . GLN B 1 58 ? -12.523 8.977 1.821 1 88.5 58 GLN B O 1
ATOM 1610 N N . VAL B 1 59 ? -10.852 9.766 3.035 1 91.94 59 VAL B N 1
ATOM 1611 C CA . VAL B 1 59 ? -10.016 9.891 1.845 1 91.94 59 VAL B CA 1
ATOM 1612 C C . VAL B 1 59 ? -8.906 8.844 1.878 1 91.94 59 VAL B C 1
ATOM 1614 O O . VAL B 1 59 ? -8.805 8.008 0.975 1 91.94 59 VAL B O 1
ATOM 1617 N N . LEU B 1 60 ? -8.219 8.727 2.969 1 92.56 60 LEU B N 1
ATOM 1618 C CA . LEU B 1 60 ? -7.027 7.887 3.031 1 92.56 60 LEU B CA 1
ATOM 1619 C C . LEU B 1 60 ? -7.406 6.414 3.158 1 92.56 60 LEU B C 1
ATOM 1621 O O . LEU B 1 60 ? -6.559 5.531 3 1 92.56 60 LEU B O 1
ATOM 1625 N N . THR B 1 61 ? -8.703 6.125 3.359 1 90.5 61 THR B N 1
ATOM 1626 C CA . THR B 1 61 ? -9.156 4.742 3.441 1 90.5 61 THR B CA 1
ATOM 1627 C C . THR B 1 61 ? -9.602 4.238 2.072 1 90.5 61 THR B C 1
ATOM 1629 O O . THR B 1 61 ? -9.906 3.053 1.91 1 90.5 61 THR B O 1
ATOM 1632 N N . CYS B 1 62 ? -9.656 5.137 1.137 1 86.81 62 CYS B N 1
ATOM 1633 C CA . CYS B 1 62 ? -10.047 4.738 -0.212 1 86.81 62 CYS B CA 1
ATOM 1634 C C . CYS B 1 62 ? -8.953 3.906 -0.87 1 86.81 62 CYS B C 1
ATOM 1636 O O . CYS B 1 62 ? -7.805 4.348 -0.973 1 86.81 62 CYS B O 1
ATOM 1638 N N . PRO B 1 63 ? -9.312 2.719 -1.358 1 79.94 63 PRO B N 1
ATOM 1639 C CA . PRO B 1 63 ? -8.281 1.867 -1.957 1 79.94 63 PRO B CA 1
ATOM 1640 C C . PRO B 1 63 ? -7.598 2.521 -3.154 1 79.94 63 PRO B C 1
ATOM 1642 O O . PRO B 1 63 ? -8.266 3.092 -4.02 1 79.94 63 PRO B O 1
ATOM 1645 N N . ALA B 1 64 ? -6.332 2.551 -3.205 1 78.31 64 ALA B N 1
ATOM 1646 C CA . ALA B 1 64 ? -5.453 2.949 -4.301 1 78.31 64 ALA B CA 1
ATOM 1647 C C . ALA B 1 64 ? -5.605 4.434 -4.617 1 78.31 64 ALA B C 1
ATOM 1649 O O . ALA B 1 64 ? -5.387 4.859 -5.754 1 78.31 64 ALA B O 1
ATOM 1650 N N . ILE B 1 65 ? -6.09 5.18 -3.637 1 84.12 65 ILE B N 1
ATOM 1651 C CA . ILE B 1 65 ? -6.324 6.598 -3.881 1 84.12 65 ILE B CA 1
ATOM 1652 C C . ILE B 1 65 ? -5.02 7.277 -4.281 1 84.12 65 ILE B C 1
ATOM 1654 O O . ILE B 1 65 ? -5.008 8.148 -5.156 1 84.12 65 ILE B O 1
ATOM 1658 N N . VAL B 1 66 ? -3.924 6.871 -3.789 1 85.06 66 VAL B N 1
ATOM 1659 C CA . VAL B 1 66 ? -2.631 7.504 -4.031 1 85.06 66 VAL B CA 1
ATOM 1660 C C . VAL B 1 66 ? -2.203 7.266 -5.477 1 85.06 66 VAL B C 1
ATOM 1662 O O . VAL B 1 66 ? -1.403 8.023 -6.027 1 85.06 66 VAL B O 1
ATOM 1665 N N . PHE B 1 67 ? -2.857 6.266 -6.016 1 72.81 67 PHE B N 1
ATOM 1666 C CA . PHE B 1 67 ? -2.549 5.918 -7.398 1 72.81 67 PHE B CA 1
ATOM 1667 C C . PHE B 1 67 ? -3.275 6.848 -8.367 1 72.81 67 PHE B C 1
ATOM 1669 O O . PHE B 1 67 ? -2.881 6.977 -9.523 1 72.81 67 PHE B O 1
ATOM 1676 N N . HIS B 1 68 ? -4.266 7.441 -7.891 1 80.62 68 HIS B N 1
ATOM 1677 C CA . HIS B 1 68 ? -5.129 8.203 -8.789 1 80.62 68 HIS B CA 1
ATOM 1678 C C . HIS B 1 68 ? -4.883 9.703 -8.641 1 80.62 68 HIS B C 1
ATOM 1680 O O . HIS B 1 68 ? -5.34 10.492 -9.469 1 80.62 68 HIS B O 1
ATOM 1686 N N . LEU B 1 69 ? -4.23 10.055 -7.695 1 85.62 69 LEU B N 1
ATOM 1687 C CA . LEU B 1 69 ? -3.912 11.469 -7.5 1 85.62 69 LEU B CA 1
ATOM 1688 C C . LEU B 1 69 ? -2.791 11.906 -8.438 1 85.62 69 LEU B C 1
ATOM 1690 O O . LEU B 1 69 ? -1.879 11.125 -8.727 1 85.62 69 LEU B O 1
ATOM 1694 N N . SER B 1 70 ? -2.924 13.062 -8.922 1 85.5 70 SER B N 1
ATOM 1695 C CA . SER B 1 70 ? -1.841 13.633 -9.719 1 85.5 70 SER B CA 1
ATOM 1696 C C . SER B 1 70 ? -0.583 13.828 -8.883 1 85.5 70 SER B C 1
ATOM 1698 O O . SER B 1 70 ? -0.656 13.898 -7.652 1 85.5 70 SER B O 1
ATOM 1700 N N . LYS B 1 71 ? 0.513 13.93 -9.539 1 83.94 71 LYS B N 1
ATOM 1701 C CA . LYS B 1 71 ? 1.773 14.203 -8.852 1 83.94 71 LYS B CA 1
ATOM 1702 C C . LYS B 1 71 ? 1.718 15.531 -8.102 1 83.94 71 LYS B C 1
ATOM 1704 O O . LYS B 1 71 ? 2.254 15.648 -7 1 83.94 71 LYS B O 1
ATOM 1709 N N . ALA B 1 72 ? 1.146 16.469 -8.75 1 89.56 72 ALA B N 1
ATOM 1710 C CA . ALA B 1 72 ? 1.032 17.781 -8.148 1 89.56 72 ALA B CA 1
ATOM 1711 C C . ALA B 1 72 ? 0.284 17.719 -6.816 1 89.56 72 ALA B C 1
ATOM 1713 O O . ALA B 1 72 ? 0.71 18.328 -5.828 1 89.56 72 ALA B O 1
ATOM 1714 N N . ASN B 1 73 ? -0.76 16.953 -6.824 1 91.38 73 ASN B N 1
ATOM 1715 C CA . ASN B 1 73 ? -1.562 16.844 -5.609 1 91.38 73 ASN B CA 1
ATOM 1716 C C . ASN B 1 73 ? -0.836 16.031 -4.535 1 91.38 73 ASN B C 1
ATOM 1718 O O . ASN B 1 73 ? -0.919 16.359 -3.35 1 91.38 73 ASN B O 1
ATOM 1722 N N . LEU B 1 74 ? -0.194 15.047 -4.922 1 90.12 74 LEU B N 1
ATOM 1723 C CA . LEU B 1 74 ? 0.57 14.242 -3.975 1 90.12 74 LEU B CA 1
ATOM 1724 C C . LEU B 1 74 ? 1.683 15.062 -3.336 1 90.12 74 LEU B C 1
ATOM 1726 O O . LEU B 1 74 ? 1.862 15.031 -2.117 1 90.12 74 LEU B O 1
ATOM 1730 N N . ASP B 1 75 ? 2.383 15.766 -4.188 1 89.12 75 ASP B N 1
ATOM 1731 C CA . ASP B 1 75 ? 3.455 16.625 -3.695 1 89.12 75 ASP B CA 1
ATOM 1732 C C . ASP B 1 75 ? 2.914 17.672 -2.727 1 89.12 75 ASP B C 1
ATOM 1734 O O . ASP B 1 75 ? 3.523 17.938 -1.688 1 89.12 75 ASP B O 1
ATOM 1738 N N . ALA B 1 76 ? 1.887 18.234 -3.162 1 92.06 76 ALA B N 1
ATOM 1739 C CA . ALA B 1 76 ? 1.271 19.25 -2.305 1 92.06 76 ALA B CA 1
ATOM 1740 C C . ALA B 1 76 ? 0.865 18.641 -0.96 1 92.06 76 ALA B C 1
ATOM 1742 O O . ALA B 1 76 ? 1.08 19.266 0.088 1 92.06 76 ALA B O 1
ATOM 1743 N N . PHE B 1 77 ? 0.3 17.547 -0.975 1 93.44 77 PHE B N 1
ATOM 1744 C CA . PHE B 1 77 ? -0.12 16.844 0.234 1 93.44 77 PHE B CA 1
ATOM 1745 C C . PHE B 1 77 ? 1.076 16.547 1.13 1 93.44 77 PHE B C 1
ATOM 1747 O O . PHE B 1 77 ? 1.037 16.812 2.334 1 93.44 77 PHE B O 1
ATOM 1754 N N . LEU B 1 78 ? 2.17 16.125 0.591 1 89.56 78 LEU B N 1
ATOM 1755 C CA . LEU B 1 78 ? 3.334 15.672 1.351 1 89.56 78 LEU B CA 1
ATOM 1756 C C . LEU B 1 78 ? 4.141 16.875 1.854 1 89.56 78 LEU B C 1
ATOM 1758 O O . LEU B 1 78 ? 4.723 16.812 2.939 1 89.56 78 LEU B O 1
ATOM 1762 N N . THR B 1 79 ? 4.102 17.8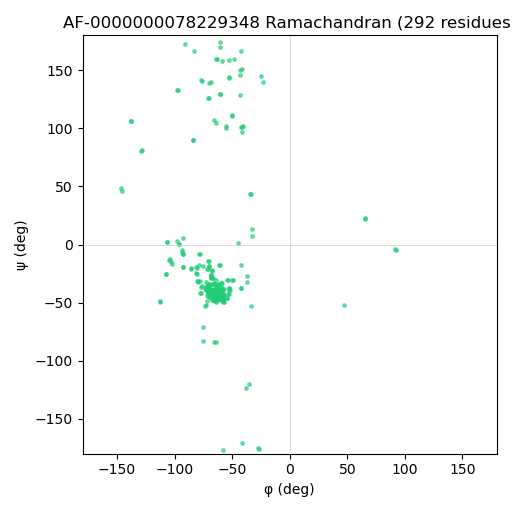91 1.099 1 89.75 79 THR B N 1
ATOM 1763 C CA . THR B 1 79 ? 4.891 19.062 1.481 1 89.75 79 THR B CA 1
ATOM 1764 C C . THR B 1 79 ? 4.113 19.953 2.447 1 89.75 79 THR B C 1
ATOM 1766 O O . THR B 1 79 ? 4.695 20.797 3.133 1 89.75 79 THR B O 1
ATOM 1769 N N . SER B 1 80 ? 2.85 19.859 2.504 1 91.06 80 SER B N 1
ATOM 1770 C CA . SER B 1 80 ? 1.999 20.703 3.346 1 91.06 80 SER B CA 1
ATOM 1771 C C . SER B 1 80 ? 2.15 20.328 4.82 1 91.06 80 SER B C 1
ATOM 1773 O O . SER B 1 80 ? 1.732 21.094 5.699 1 91.06 80 SER B O 1
ATOM 1775 N N . GLY B 1 81 ? 2.631 19.109 5.086 1 89.62 81 GLY B N 1
ATOM 1776 C CA . GLY B 1 81 ? 2.711 18.625 6.449 1 89.62 81 GLY B CA 1
ATOM 1777 C C . GLY B 1 81 ? 1.479 17.844 6.879 1 89.62 81 GLY B C 1
ATOM 1778 O O . GLY B 1 81 ? 1.445 17.281 7.973 1 89.62 81 GLY B O 1
ATOM 1779 N N . LEU B 1 82 ? 0.51 17.797 6.031 1 92.31 82 LEU B N 1
ATOM 1780 C CA . LEU B 1 82 ? -0.75 17.156 6.371 1 92.31 82 LEU B CA 1
ATOM 1781 C C . LEU B 1 82 ? -0.536 15.664 6.645 1 92.31 82 LEU B C 1
ATOM 1783 O O . LEU B 1 82 ? -1.159 15.102 7.543 1 92.31 82 LEU B O 1
ATOM 1787 N N . PHE B 1 83 ? 0.286 15.047 5.879 1 91 83 PHE B N 1
ATOM 1788 C CA . PHE B 1 83 ? 0.557 13.625 6.078 1 91 83 PHE B CA 1
ATOM 1789 C C . PHE B 1 83 ? 1.091 13.367 7.48 1 91 83 PHE B C 1
ATOM 1791 O O . PHE B 1 83 ? 0.629 12.453 8.164 1 91 83 PHE B O 1
ATOM 1798 N N . ASN B 1 84 ? 1.984 14.148 7.922 1 87.56 84 ASN B N 1
ATOM 1799 C CA . ASN B 1 84 ? 2.516 14.031 9.273 1 87.56 84 ASN B CA 1
ATOM 1800 C C . ASN B 1 84 ? 1.423 14.219 10.32 1 87.56 84 ASN B C 1
ATOM 1802 O O . ASN B 1 84 ? 1.421 13.539 11.352 1 87.56 84 ASN B O 1
ATOM 1806 N N . ARG B 1 85 ? 0.605 15.141 10.031 1 91.69 85 ARG B N 1
ATOM 1807 C CA . ARG B 1 85 ? -0.495 15.375 10.961 1 91.69 85 ARG B CA 1
ATOM 1808 C C . ARG B 1 85 ? -1.426 14.164 11.023 1 91.69 85 ARG B C 1
ATOM 1810 O O . ARG B 1 85 ? -1.919 13.812 12.102 1 91.69 85 ARG B O 1
ATOM 1817 N N . CYS B 1 86 ? -1.717 13.578 9.867 1 91.81 86 CYS B N 1
ATOM 1818 C CA . CYS B 1 86 ? -2.52 12.359 9.844 1 91.81 86 CYS B CA 1
ATOM 1819 C C . CYS B 1 86 ? -1.873 11.266 10.68 1 91.81 86 CYS B C 1
ATOM 1821 O O . CYS B 1 86 ? -2.545 10.609 11.469 1 91.81 86 CYS B O 1
ATOM 1823 N N . LEU B 1 87 ? -0.567 11.102 10.547 1 88.56 87 LEU B N 1
ATOM 1824 C CA . LEU B 1 87 ? 0.15 10.07 11.297 1 88.56 87 LEU B CA 1
ATOM 1825 C C . LEU B 1 87 ? 0.087 10.352 12.797 1 88.56 87 LEU B C 1
ATOM 1827 O O . LEU B 1 87 ? -0.091 9.43 13.594 1 88.56 87 LEU B O 1
ATOM 1831 N N . THR B 1 88 ? 0.24 11.594 13.125 1 87.69 88 THR B N 1
ATOM 1832 C CA . THR B 1 88 ? 0.177 12 14.523 1 87.69 88 THR B CA 1
ATOM 1833 C C . THR B 1 88 ? -1.199 11.695 15.109 1 87.69 88 THR B C 1
ATOM 1835 O O . THR B 1 88 ? -1.306 11.188 16.234 1 87.69 88 THR B O 1
ATOM 1838 N N . HIS B 1 89 ? -2.203 11.953 14.383 1 88.75 89 HIS B N 1
ATOM 1839 C CA . HIS B 1 89 ? -3.559 11.664 14.836 1 88.75 89 HIS B CA 1
ATOM 1840 C C . HIS B 1 89 ? -3.777 10.156 15 1 88.75 89 HIS B C 1
ATOM 1842 O O . HIS B 1 89 ? -4.434 9.727 15.953 1 88.75 89 HIS B O 1
ATOM 1848 N N . LEU B 1 90 ? -3.32 9.398 14.078 1 86.81 90 LEU B N 1
ATOM 1849 C CA . LEU B 1 90 ? -3.469 7.949 14.125 1 86.81 90 LEU B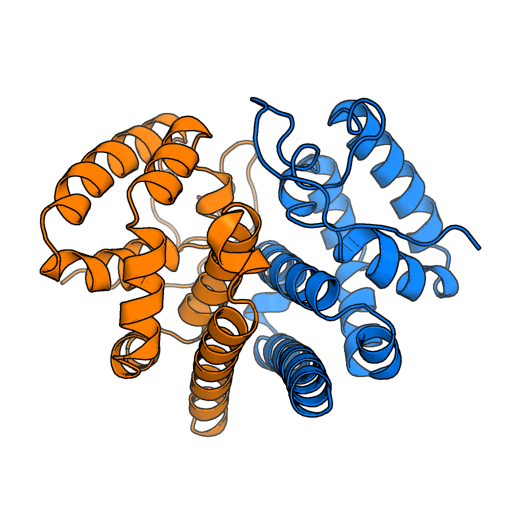 CA 1
ATOM 1850 C C . LEU B 1 90 ? -2.734 7.367 15.336 1 86.81 90 LEU B C 1
ATOM 1852 O O . LEU B 1 90 ? -3.193 6.395 15.93 1 86.81 90 LEU B O 1
ATOM 1856 N N . ARG B 1 91 ? -1.674 7.934 15.625 1 83.56 91 ARG B N 1
ATOM 1857 C CA . ARG B 1 91 ? -0.884 7.496 16.766 1 83.56 91 ARG B CA 1
ATOM 1858 C C . ARG B 1 91 ? -1.571 7.859 18.078 1 83.56 91 ARG B C 1
ATOM 1860 O O . ARG B 1 91 ? -1.602 7.059 19.016 1 83.56 91 ARG B O 1
ATOM 1867 N N . ASN B 1 92 ? -2.145 8.992 18.156 1 86.44 92 ASN B N 1
ATOM 1868 C CA . ASN B 1 92 ? -2.641 9.547 19.406 1 86.44 92 ASN B CA 1
ATOM 1869 C C . ASN B 1 92 ? -4.105 9.195 19.641 1 86.44 92 ASN B C 1
ATOM 1871 O O . ASN B 1 92 ? -4.609 9.305 20.766 1 86.44 92 ASN B O 1
ATOM 1875 N N . SER B 1 93 ? -4.781 8.828 18.578 1 87.06 93 SER B N 1
ATOM 1876 C CA . SER B 1 93 ? -6.211 8.555 18.688 1 87.06 93 SER B CA 1
ATOM 1877 C C . SER B 1 93 ? -6.559 7.195 18.078 1 87.06 93 SER B C 1
ATOM 1879 O O . SER B 1 93 ? -7.191 7.121 17.031 1 87.06 93 SER B O 1
ATOM 1881 N N . PRO B 1 94 ? -6.293 6.145 18.906 1 83.69 94 PRO B N 1
ATOM 1882 C CA . PRO B 1 94 ? -6.562 4.793 18.406 1 83.69 94 PRO B CA 1
ATOM 1883 C C . PRO B 1 94 ? -8.031 4.582 18.047 1 83.69 94 PRO B C 1
ATOM 1885 O O . PRO B 1 94 ? -8.352 3.701 17.25 1 83.69 94 PRO B O 1
ATOM 1888 N N . ASP B 1 95 ? -8.859 5.477 18.578 1 87.94 95 ASP B N 1
ATOM 1889 C CA . ASP B 1 95 ? -10.289 5.355 18.312 1 87.94 95 ASP B CA 1
ATOM 1890 C C . ASP B 1 95 ? -10.602 5.617 16.844 1 87.94 95 ASP B C 1
ATOM 1892 O O . ASP B 1 95 ? -11.594 5.117 16.312 1 87.94 95 ASP B O 1
ATOM 1896 N N . VAL B 1 96 ? -9.805 6.426 16.188 1 88.94 96 VAL B N 1
ATOM 1897 C CA . VAL B 1 96 ? -10.023 6.723 14.773 1 88.94 96 VAL B CA 1
ATOM 1898 C C . VAL B 1 96 ? -10.008 5.43 13.961 1 88.94 96 VAL B C 1
ATOM 1900 O O . VAL B 1 96 ? -10.938 5.164 13.195 1 88.94 96 VAL B O 1
ATOM 1903 N N . VAL B 1 97 ? -9.023 4.578 14.172 1 88.69 97 VAL B N 1
ATOM 1904 C CA . VAL B 1 97 ? -8.883 3.32 13.445 1 88.69 97 VAL B CA 1
ATOM 1905 C C . VAL B 1 97 ? -9.992 2.359 13.859 1 88.69 97 VAL B C 1
ATOM 1907 O O . VAL B 1 97 ? -10.531 1.629 13.031 1 88.69 97 VAL B O 1
ATOM 1910 N N . GLU B 1 98 ? -10.422 2.402 15.18 1 88.5 98 GLU B N 1
ATOM 1911 C CA . GLU B 1 98 ? -11.43 1.496 15.711 1 88.5 98 GLU B CA 1
ATOM 1912 C C . GLU B 1 98 ? -12.797 1.764 15.086 1 88.5 98 GLU B C 1
ATOM 1914 O O . GLU B 1 98 ? -13.664 0.887 15.078 1 88.5 98 GLU B O 1
ATOM 1919 N N . ASN B 1 99 ? -12.93 3.014 14.57 1 89.56 99 ASN B N 1
ATOM 1920 C CA . ASN B 1 99 ? -14.219 3.383 13.992 1 89.56 99 ASN B CA 1
ATOM 1921 C C . ASN B 1 99 ? -14.227 3.186 12.477 1 89.56 99 ASN B C 1
ATOM 1923 O O . ASN B 1 99 ? -15.242 3.441 11.82 1 89.56 99 ASN B O 1
ATOM 1927 N N . ILE B 1 100 ? -13.18 2.74 11.922 1 89 100 ILE B N 1
ATOM 1928 C CA . ILE B 1 100 ? -13.07 2.439 10.5 1 89 100 ILE B CA 1
ATOM 1929 C C . ILE B 1 100 ? -13.297 0.946 10.273 1 89 100 ILE B C 1
ATOM 1931 O O . ILE B 1 100 ? -12.82 0.113 11.039 1 89 100 ILE B O 1
ATOM 1935 N N . GLU B 1 101 ? -14.102 0.627 9.328 1 86.19 101 GLU B N 1
ATOM 1936 C CA . GLU B 1 101 ? -14.312 -0.775 8.977 1 86.19 101 GLU B CA 1
ATOM 1937 C C . GLU B 1 101 ? -12.984 -1.48 8.711 1 86.19 101 GLU B C 1
ATOM 1939 O O . GLU B 1 101 ? -12.062 -0.884 8.148 1 86.19 101 GLU B O 1
ATOM 1944 N N . PRO B 1 102 ? -12.859 -2.738 9.086 1 83.12 102 PRO B N 1
ATOM 1945 C CA . PRO B 1 102 ? -11.609 -3.484 8.945 1 83.12 102 PRO B CA 1
ATOM 1946 C C . PRO B 1 102 ? -11.055 -3.443 7.52 1 83.12 102 PRO B C 1
ATOM 1948 O O . PRO B 1 102 ? -9.852 -3.248 7.324 1 83.12 102 PRO B O 1
ATOM 1951 N N . GLN B 1 103 ? -11.914 -3.594 6.574 1 81.62 103 GLN B N 1
ATOM 1952 C CA . GLN B 1 103 ? -11.461 -3.578 5.188 1 81.62 103 GLN B CA 1
ATOM 1953 C C . GLN B 1 103 ? -10.883 -2.215 4.812 1 81.62 103 GLN B C 1
ATOM 1955 O O . GLN B 1 103 ? -9.859 -2.135 4.129 1 81.62 103 GLN B O 1
ATOM 1960 N N . LYS B 1 104 ? -11.555 -1.164 5.254 1 86.75 104 LYS B N 1
ATOM 1961 C CA . LYS B 1 104 ? -11.094 0.203 5.027 1 86.75 104 LYS B CA 1
ATOM 1962 C C . LYS B 1 104 ? -9.789 0.474 5.773 1 86.75 104 LYS B C 1
ATOM 1964 O O . LYS B 1 104 ? -8.938 1.221 5.293 1 86.75 104 LYS B O 1
ATOM 1969 N N . THR B 1 105 ? -9.664 -0.116 6.883 1 90 105 THR B N 1
ATOM 1970 C CA . THR B 1 105 ? -8.453 0.045 7.672 1 90 105 THR B CA 1
ATOM 1971 C C . THR B 1 105 ? -7.254 -0.566 6.953 1 90 105 THR B C 1
ATOM 1973 O O . THR B 1 105 ? -6.145 -0.029 7.016 1 90 105 THR B O 1
ATOM 1976 N N . ILE B 1 106 ? -7.422 -1.611 6.23 1 86.44 106 ILE B N 1
ATOM 1977 C CA . ILE B 1 106 ? -6.359 -2.248 5.461 1 86.44 106 ILE B CA 1
ATOM 1978 C C . ILE B 1 106 ? -5.938 -1.334 4.312 1 86.44 106 ILE B C 1
ATOM 1980 O O . ILE B 1 106 ? -4.746 -1.165 4.051 1 86.44 106 ILE B O 1
ATOM 1984 N N . ASN B 1 107 ? -6.934 -0.762 3.717 1 87 107 ASN B N 1
ATOM 1985 C CA . ASN B 1 107 ? -6.625 0.204 2.668 1 87 107 ASN B CA 1
ATOM 1986 C C . ASN B 1 107 ? -5.844 1.396 3.217 1 87 107 ASN B C 1
ATOM 1988 O O . ASN B 1 107 ? -4.941 1.907 2.555 1 87 107 ASN B O 1
ATOM 1992 N N . LEU B 1 108 ? -6.285 1.843 4.316 1 90.88 108 LEU B N 1
ATOM 1993 C CA . LEU B 1 108 ? -5.566 2.922 4.988 1 90.88 108 LEU B CA 1
ATOM 1994 C C . LEU B 1 108 ? -4.102 2.549 5.203 1 90.88 108 LEU B C 1
ATOM 1996 O O . LEU B 1 108 ? -3.207 3.35 4.926 1 90.88 108 LEU B O 1
ATOM 2000 N N . LEU B 1 109 ? -3.869 1.344 5.68 1 90.31 109 LEU B N 1
ATOM 2001 C CA . LEU B 1 109 ? -2.512 0.855 5.902 1 90.31 109 LEU B CA 1
ATOM 2002 C C . LEU B 1 109 ? -1.697 0.903 4.613 1 90.31 109 LEU B C 1
ATOM 2004 O O . LEU B 1 109 ? -0.576 1.417 4.605 1 90.31 109 LEU B O 1
ATOM 2008 N N . GLY B 1 110 ? -2.234 0.39 3.561 1 90.12 110 GLY B N 1
ATOM 2009 C CA . GLY B 1 110 ? -1.565 0.434 2.27 1 90.12 110 GLY B CA 1
ATOM 2010 C C . GLY B 1 110 ? -1.242 1.844 1.812 1 90.12 110 GLY B C 1
ATOM 2011 O O . GLY B 1 110 ? -0.126 2.117 1.366 1 90.12 110 GLY B O 1
ATOM 2012 N N . ASN B 1 111 ? -2.168 2.738 1.905 1 89.69 111 ASN B N 1
ATOM 2013 C CA . ASN B 1 111 ? -1.978 4.125 1.492 1 89.69 111 ASN B CA 1
ATOM 2014 C C . ASN B 1 111 ? -0.907 4.816 2.33 1 89.69 111 ASN B C 1
ATOM 2016 O O . ASN B 1 111 ? -0.083 5.562 1.798 1 89.69 111 ASN B O 1
ATOM 2020 N N . VAL B 1 112 ? -0.879 4.566 3.594 1 89.81 112 VAL B N 1
ATOM 2021 C CA . VAL B 1 112 ? 0.095 5.176 4.492 1 89.81 112 VAL B CA 1
ATOM 2022 C C . VAL B 1 112 ? 1.498 4.688 4.141 1 89.81 112 VAL B C 1
ATOM 2024 O O . VAL B 1 112 ? 2.455 5.465 4.152 1 89.81 112 VAL B O 1
ATOM 2027 N N . ILE B 1 113 ? 1.607 3.436 3.861 1 87.88 113 ILE B N 1
ATOM 2028 C CA . ILE B 1 113 ? 2.902 2.871 3.498 1 87.88 113 ILE B CA 1
ATOM 2029 C C . ILE B 1 113 ? 3.422 3.547 2.23 1 87.88 113 ILE B C 1
ATOM 2031 O O . ILE B 1 113 ? 4.574 3.982 2.178 1 87.88 113 ILE B O 1
ATOM 2035 N N . HIS B 1 114 ? 2.588 3.691 1.252 1 86.62 114 HIS B N 1
ATOM 2036 C CA . HIS B 1 114 ? 3.006 4.293 -0.01 1 86.62 114 HIS B CA 1
ATOM 2037 C C . HIS B 1 114 ? 3.336 5.77 0.167 1 86.62 114 HIS B C 1
ATOM 2039 O O . HIS B 1 114 ? 4.328 6.258 -0.376 1 86.62 114 HIS B O 1
ATOM 2045 N N . LEU B 1 115 ? 2.533 6.418 0.859 1 88.38 115 LEU B N 1
ATOM 2046 C CA . LEU B 1 115 ? 2.793 7.828 1.118 1 88.38 115 LEU B CA 1
ATOM 2047 C C . LEU B 1 115 ? 4.086 8.008 1.907 1 88.38 115 LEU B C 1
ATOM 2049 O O . LEU B 1 115 ? 4.84 8.953 1.666 1 88.38 115 LEU B O 1
ATOM 2053 N N . GLY B 1 116 ? 4.262 7.121 2.867 1 85.38 116 GLY B N 1
ATOM 2054 C CA . GLY B 1 116 ? 5.504 7.16 3.621 1 85.38 116 GLY B CA 1
ATOM 2055 C C . GLY B 1 116 ? 6.734 7.012 2.748 1 85.38 116 GLY B C 1
ATOM 2056 O O . GLY B 1 116 ? 7.758 7.656 2.992 1 85.38 116 GLY B O 1
ATOM 2057 N N . TYR B 1 117 ? 6.633 6.23 1.833 1 80.75 117 TYR B N 1
ATOM 2058 C CA . TYR B 1 117 ? 7.73 6.055 0.889 1 80.75 117 TYR B CA 1
ATOM 2059 C C . TYR B 1 117 ? 7.965 7.328 0.083 1 80.75 117 TYR B C 1
ATOM 2061 O O . TYR B 1 117 ? 9.109 7.711 -0.163 1 80.75 117 TYR B O 1
ATOM 2069 N N . LEU B 1 118 ? 6.879 7.879 -0.345 1 81.62 118 LEU B N 1
ATOM 2070 C CA . LEU B 1 118 ? 6.977 9.086 -1.163 1 81.62 118 LEU B CA 1
ATOM 2071 C C . LEU B 1 118 ? 7.48 10.266 -0.336 1 81.62 118 LEU B C 1
ATOM 2073 O O . LEU B 1 118 ? 8.102 11.18 -0.873 1 81.62 118 LEU B O 1
ATOM 2077 N N . ASP B 1 119 ? 7.129 10.094 0.916 1 80.31 119 ASP B N 1
ATOM 2078 C CA . ASP B 1 119 ? 7.562 11.164 1.801 1 80.31 119 ASP B CA 1
ATOM 2079 C C . ASP B 1 119 ? 9 10.945 2.266 1 80.31 119 ASP B C 1
ATOM 2081 O O . ASP B 1 119 ? 9.234 10.266 3.268 1 80.31 119 ASP B O 1
ATOM 2085 N N . GLU B 1 120 ? 9.922 11.359 1.678 1 66.69 120 GLU B N 1
ATOM 2086 C CA . GLU B 1 120 ? 11.344 11.188 1.968 1 66.69 120 GLU B CA 1
ATOM 2087 C C .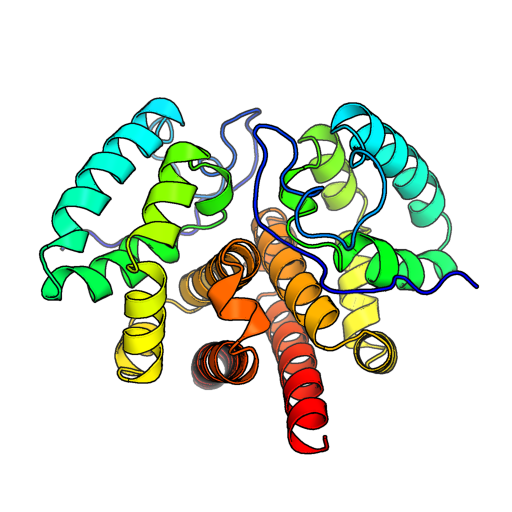 GLU B 1 120 ? 11.648 11.508 3.428 1 66.69 120 GLU B C 1
ATOM 2089 O O . GLU B 1 120 ? 12.539 10.898 4.031 1 66.69 120 GLU B O 1
ATOM 2094 N N . GLU B 1 121 ? 11.023 12.281 3.967 1 65.75 121 GLU B N 1
ATOM 2095 C CA . GLU B 1 121 ? 11.273 12.734 5.332 1 65.75 121 GLU B CA 1
ATOM 2096 C C . GLU B 1 121 ? 10.766 11.719 6.352 1 65.75 121 GLU B C 1
ATOM 2098 O O . GLU B 1 121 ? 11.438 11.43 7.34 1 65.75 121 GLU B O 1
ATOM 2103 N N . VAL B 1 122 ? 9.641 11.172 6.125 1 62.56 122 VAL B N 1
ATOM 2104 C CA . VAL B 1 122 ? 8.992 10.297 7.098 1 62.56 122 VAL B CA 1
ATOM 2105 C C . VAL B 1 122 ? 9.719 8.953 7.141 1 62.56 122 VAL B C 1
ATOM 2107 O O . VAL B 1 122 ? 10.016 8.43 8.219 1 62.56 122 VAL B O 1
ATOM 2110 N N . VAL B 1 123 ? 9.953 8.227 6.012 1 57.62 123 VAL B N 1
ATOM 2111 C CA . VAL B 1 123 ? 10.539 6.891 5.973 1 57.62 123 VAL B CA 1
ATOM 2112 C C . VAL B 1 123 ? 11.961 6.934 6.527 1 57.62 123 VAL B C 1
ATOM 2114 O O . VAL B 1 123 ? 12.359 6.062 7.305 1 57.62 123 VAL B O 1
ATOM 2117 N N . PHE B 1 124 ? 12.656 7.895 6.25 1 53.91 124 PHE B N 1
ATOM 2118 C CA . PHE B 1 124 ? 14.07 7.918 6.617 1 53.91 124 PHE B CA 1
ATOM 2119 C C . PHE B 1 124 ? 14.242 8.297 8.078 1 53.91 124 PHE B C 1
ATOM 2121 O O . PHE B 1 124 ? 15.172 7.84 8.742 1 53.91 124 PHE B O 1
ATOM 2128 N N . THR B 1 125 ? 13.32 9.094 8.453 1 55.66 125 THR B N 1
ATOM 2129 C CA . THR B 1 125 ? 13.648 9.602 9.781 1 55.66 125 THR B CA 1
ATOM 2130 C C . THR B 1 125 ? 12.82 8.898 10.844 1 55.66 125 THR B C 1
ATOM 2132 O O . THR B 1 125 ? 13.234 8.812 12.008 1 55.66 125 THR B O 1
ATOM 2135 N N . ASP B 1 126 ? 11.812 8.258 10.367 1 70.56 126 ASP B N 1
ATOM 2136 C CA . ASP B 1 126 ? 11.008 7.809 11.5 1 70.56 126 ASP B CA 1
ATOM 2137 C C . ASP B 1 126 ? 10.352 6.461 11.219 1 70.56 126 ASP B C 1
ATOM 2139 O O . ASP B 1 126 ? 9.148 6.293 11.422 1 70.56 126 ASP B O 1
ATOM 2143 N N . LEU B 1 127 ? 11.141 5.531 10.695 1 71.94 127 LEU B N 1
ATOM 2144 C CA . LEU B 1 127 ? 10.656 4.184 10.43 1 71.94 127 LEU B CA 1
ATOM 2145 C C . LEU B 1 127 ? 10.008 3.584 11.664 1 71.94 127 LEU B C 1
ATOM 2147 O O . LEU B 1 127 ? 8.922 3.004 11.586 1 71.94 127 LEU B O 1
ATOM 2151 N N . PRO B 1 128 ? 10.617 3.895 12.828 1 74.75 128 PRO B N 1
ATOM 2152 C CA . PRO B 1 128 ? 9.953 3.375 14.031 1 74.75 128 PRO B CA 1
ATOM 2153 C C . PRO B 1 128 ? 8.555 3.947 14.234 1 74.75 128 PRO B C 1
ATOM 2155 O O . PRO B 1 128 ? 7.652 3.236 14.68 1 74.75 128 PRO B O 1
ATOM 2158 N N . LEU B 1 129 ? 8.438 5.168 13.875 1 75.94 129 LEU B N 1
ATOM 2159 C CA . LEU B 1 129 ? 7.121 5.785 14.008 1 75.94 129 LEU B CA 1
ATOM 2160 C C . LEU B 1 129 ? 6.117 5.137 13.062 1 75.94 129 LEU B C 1
ATOM 2162 O O . LEU B 1 129 ? 5.004 4.801 13.461 1 75.94 129 LEU B O 1
ATOM 2166 N N . LEU B 1 130 ? 6.547 4.996 11.852 1 78.44 130 LEU B N 1
ATOM 2167 C CA . LEU B 1 130 ? 5.676 4.379 10.859 1 78.44 130 LEU B CA 1
ATOM 2168 C C . LEU B 1 130 ? 5.297 2.959 11.273 1 78.44 130 LEU B C 1
ATOM 2170 O O . LEU B 1 130 ? 4.133 2.57 11.18 1 78.44 130 LEU B O 1
ATOM 2174 N N . LEU B 1 131 ? 6.242 2.293 11.82 1 78.69 131 LEU B N 1
ATOM 2175 C CA . LEU B 1 131 ? 6.012 0.908 12.211 1 78.69 131 LEU B CA 1
ATOM 2176 C C . LEU B 1 131 ? 5.07 0.831 13.414 1 78.69 131 LEU B C 1
ATOM 2178 O O . LEU B 1 131 ? 4.254 -0.09 13.508 1 78.69 131 LEU B O 1
ATOM 2182 N N . ASN B 1 132 ? 5.238 1.772 14.305 1 80.31 132 ASN B N 1
ATOM 2183 C CA . ASN B 1 132 ? 4.336 1.82 15.453 1 80.31 132 ASN B CA 1
ATOM 2184 C C . ASN B 1 132 ? 2.891 2.041 15.016 1 80.31 132 ASN B C 1
ATOM 2186 O O . ASN B 1 132 ? 1.978 1.397 15.539 1 80.31 132 ASN B O 1
ATOM 2190 N N . TYR B 1 133 ? 2.762 2.832 14.086 1 81.62 133 TYR B N 1
ATOM 2191 C CA . TYR B 1 133 ? 1.433 3.07 13.539 1 81.62 133 TYR B CA 1
ATOM 2192 C C . TYR B 1 133 ? 0.9 1.824 12.836 1 81.62 133 TYR B C 1
ATOM 2194 O O . TYR B 1 133 ? -0.241 1.416 13.07 1 81.62 133 TYR B O 1
ATOM 2202 N N . LEU B 1 134 ? 1.746 1.278 12.031 1 82.81 134 LEU B N 1
ATOM 2203 C CA . LEU B 1 134 ? 1.345 0.087 11.289 1 82.81 134 LEU B CA 1
ATOM 2204 C C . LEU B 1 134 ? 0.962 -1.041 12.242 1 82.81 134 LEU B C 1
ATOM 2206 O O . LEU B 1 134 ? -0.03 -1.738 12.016 1 82.81 134 LEU B O 1
ATOM 2210 N N . TRP B 1 135 ? 1.64 -1.123 13.305 1 80.38 135 TRP B N 1
ATOM 2211 C CA . TRP B 1 135 ? 1.358 -2.129 14.328 1 80.38 135 TRP B CA 1
ATOM 2212 C C . TRP B 1 135 ? -0.01 -1.896 14.961 1 80.38 135 TRP B C 1
ATOM 2214 O O . TRP B 1 135 ? -0.797 -2.832 15.109 1 80.38 135 TRP B O 1
ATOM 2224 N N . ASN B 1 136 ? -0.242 -0.707 15.297 1 82.5 136 ASN B N 1
ATOM 2225 C CA . ASN B 1 136 ? -1.51 -0.363 15.93 1 82.5 136 ASN B CA 1
ATOM 2226 C C . ASN B 1 136 ? -2.695 -0.677 15.023 1 82.5 136 ASN B C 1
ATOM 2228 O O . ASN B 1 136 ? -3.721 -1.18 15.484 1 82.5 136 ASN B O 1
ATOM 2232 N N . ILE B 1 137 ? -2.488 -0.403 13.781 1 86.06 137 ILE B N 1
ATOM 2233 C CA . ILE B 1 137 ? -3.566 -0.609 12.82 1 86.06 137 ILE B CA 1
ATOM 2234 C C . ILE B 1 137 ? -3.814 -2.105 12.641 1 86.06 137 ILE B C 1
ATOM 2236 O O . ILE B 1 137 ? -4.957 -2.564 12.719 1 86.06 137 ILE B O 1
ATOM 2240 N N . ILE B 1 138 ? -2.795 -2.859 12.5 1 83.62 138 ILE B N 1
ATOM 2241 C CA . ILE B 1 138 ? -2.92 -4.293 12.25 1 83.62 138 ILE B CA 1
ATOM 2242 C C . ILE B 1 138 ? -3.479 -4.98 13.492 1 83.62 138 ILE B C 1
ATOM 2244 O O . ILE B 1 138 ? -4.34 -5.859 13.391 1 83.62 138 ILE B O 1
ATOM 2248 N N . GLU B 1 139 ? -2.969 -4.582 14.609 1 83.81 139 GLU B N 1
ATOM 2249 C CA . GLU B 1 139 ? -3.473 -5.129 15.867 1 83.81 139 GLU B CA 1
ATOM 2250 C C . GLU B 1 139 ? -4.961 -4.844 16.031 1 83.81 139 GLU B C 1
ATOM 2252 O O . GLU B 1 139 ? -5.719 -5.711 16.469 1 83.81 139 GLU B O 1
ATOM 2257 N N . SER B 1 140 ? -5.312 -3.686 15.766 1 83.12 140 SER B N 1
ATOM 2258 C CA . SER B 1 140 ? -6.715 -3.309 15.875 1 83.12 140 SER B CA 1
ATOM 2259 C C . SER B 1 140 ? -7.594 -4.168 14.969 1 83.12 140 SER B C 1
ATOM 2261 O O . SER B 1 140 ? -8.633 -4.668 15.398 1 83.12 140 SER B O 1
ATOM 2263 N N . VAL B 1 141 ? -7.211 -4.355 13.711 1 83.06 141 VAL B N 1
ATOM 2264 C CA . VAL B 1 141 ? -7.988 -5.125 12.75 1 83.06 141 VAL B CA 1
ATOM 2265 C C . VAL B 1 141 ? -8.062 -6.586 13.188 1 83.06 141 VAL B C 1
ATOM 2267 O O . VAL B 1 141 ? -9.125 -7.207 13.141 1 83.06 141 VAL B O 1
ATOM 2270 N N . PHE B 1 142 ? -6.953 -7.055 13.641 1 81 142 PHE B N 1
ATOM 2271 C CA . PHE B 1 142 ? -6.902 -8.453 14.055 1 81 142 PHE B CA 1
ATOM 2272 C C . PHE B 1 142 ? -7.773 -8.688 15.289 1 81 142 PHE B C 1
ATOM 2274 O O . PHE B 1 142 ? -8.461 -9.703 15.375 1 81 142 PHE B O 1
ATOM 2281 N N . ARG B 1 143 ? -7.668 -7.805 16.188 1 83.94 143 ARG B N 1
ATOM 2282 C CA . ARG B 1 143 ? -8.492 -7.91 17.391 1 83.94 143 ARG B CA 1
ATOM 2283 C C . ARG B 1 143 ? -9.977 -7.914 17.031 1 83.94 143 ARG B C 1
ATOM 2285 O O . ARG B 1 143 ? -10.742 -8.734 17.547 1 83.94 143 ARG B O 1
ATOM 2292 N N . ARG B 1 144 ? -10.414 -7.18 16.188 1 82.25 144 ARG B N 1
ATOM 2293 C CA . ARG B 1 144 ? -11.812 -7.055 15.789 1 82.25 144 ARG B CA 1
ATOM 2294 C C . ARG B 1 144 ? -12.266 -8.281 15.008 1 82.25 144 ARG B C 1
ATOM 2296 O O . ARG B 1 144 ? -13.422 -8.711 15.133 1 82.25 144 ARG B O 1
ATOM 2303 N N . LEU B 1 145 ? -11.398 -8.805 14.195 1 76.38 145 LEU B N 1
ATOM 2304 C CA . LEU B 1 145 ? -11.742 -9.984 13.406 1 76.38 145 LEU B CA 1
ATOM 2305 C C . LEU B 1 145 ? -11.852 -11.219 14.289 1 76.38 145 LEU B C 1
ATOM 2307 O O . LEU B 1 145 ? -12.648 -12.117 14.008 1 76.38 145 LEU B O 1
ATOM 2311 N N . ARG B 1 146 ? -11.047 -11.273 15.281 1 75.88 146 ARG B N 1
ATOM 2312 C CA . ARG B 1 146 ? -11.094 -12.406 16.203 1 75.88 146 ARG B CA 1
ATOM 2313 C C . ARG B 1 146 ? -12.336 -12.344 17.078 1 75.88 146 ARG B C 1
ATOM 2315 O O . ARG B 1 146 ? -12.898 -13.375 17.438 1 75.88 146 ARG B O 1
ATOM 2322 N N . ASP B 1 147 ? -12.734 -11.117 17.438 1 72.06 147 ASP B N 1
ATOM 2323 C CA . ASP B 1 147 ? -13.906 -10.93 18.281 1 72.06 147 ASP B CA 1
ATOM 2324 C C . ASP B 1 147 ? -15.195 -11.148 17.484 1 72.06 147 ASP B C 1
ATOM 2326 O O . ASP B 1 147 ? -16.266 -11.344 18.062 1 72.06 147 ASP B O 1
ATOM 2330 N N . ALA B 1 148 ? -15.188 -11.109 16.203 1 58.78 148 ALA B N 1
ATOM 2331 C CA . ALA B 1 148 ? -16.391 -11.32 15.398 1 58.78 148 ALA B CA 1
ATOM 2332 C C . ALA B 1 148 ? -16.609 -12.805 15.117 1 58.78 148 ALA B C 1
ATOM 2334 O O . ALA B 1 148 ? -17.75 -13.273 15.117 1 58.78 148 ALA B O 1
#

Foldseek 3Di:
DDPPDDQACQDDDDLQRLPHRGHDDDRPQDLVRLQVVLVVVCVVCLVPVVCLLVCLQPPLLRACSVVSHDPVSLVCCLVSCSLVSNLVCLLVPVVSLLPHDLSSLVRSLVSNVVSCVVNVVNCVPPVVSNVSSSVSSVVSSVVVVVVD/DDPPDDQADQDDDDQQRLPGRDDPDDGPQRLVRLQVVLVVVCVVCLVPVVCLLVCLQPPLLRACSVVSHDPVSLVCCLVSCSLVSNLVCLLVPVVSLLPHDLSSLVRSLVSNVVSCVVNPVNVVPPVVSNVSSSVSSVVSSVVVVVVD

Sequence (296 aa):
MGSCNGWLLVRNAPQNSLFVASNEHKPLLSAQALNALFSILMKSVKNDETLVPLLISQVLTCPAIVFHLSKANLDAFLTSGLFNRCLTHLRNSPDVVENIEPQKTINLLGNVIHLGYLDEEVVFTDLPLLLNYLWNIIESVFRRLRDAMGSCNGWLLVRNAPQNSLFVASNEHKPLLSAQALNALFSILMKSVKNDETLVPLLISQVLTCPAIVFHLSKANLDAFLTSGLFNRCLTHLRNSPDVVENIEPQKTINLLGNVIHLGYLDEEVVFTDLPLLLNYLWNIIESVFRRLRDA

Organism: Teladorsagia circumcincta (NCBI:txid45464)